Protein AF-A0A7J7ISB1-F1 (afdb_monomer)

InterPro domains:
  IPR000742 EGF-like domain [PS01186] (180-192)
  IPR000742 EGF-like domain [PS50026] (153-193)
  IPR000742 EGF-like domain [SM00181] (21-62)
  IPR000742 EGF-like domain [SM00181] (66-107)
  IPR000742 EGF-like domain [SM00181] (111-152)
  IPR000742 EGF-like domain [SM00181] (156-193)
  IPR001881 EGF-like calcium-binding domain [SM00179] (18-62)
  IPR001881 EGF-like calcium-binding domain [SM00179] (63-107)
  IPR001881 EGF-like calcium-binding domain [SM00179] (108-152)
  IPR001881 EGF-like calcium-binding domain [SM00179] (153-193)
  IPR009030 Growth factor receptor cysteine-rich domain superfamily [SSF57184] (18-192)
  IPR018097 EGF-like calcium-binding, conserved site [PS01187] (63-89)
  IPR018097 EGF-like calcium-binding, conserved site [PS01187] (108-134)
  IPR049883 NOTCH1, EGF-like calcium-binding domain [PF07645] (18-61)
  IPR049883 NOTCH1, EGF-like calcium-binding domain [PF07645] (63-106)
  IPR049883 NOTCH1, EGF-like calcium-binding domain [PF07645] (108-151)
  IPR049883 NOTCH1, EGF-like calcium-binding domain [PF07645] (153-192)
  IPR052080 von Willebrand factor C/EGF & Fibrillin [PTHR47333] (46-194)

Sequence (294 aa):
MSTLYKAVTVILPLLFTDVDECVIGTHTCPLNSVCNNTIGSFNCPVCKDGYEWTDSNQTACRDVDECKLKTHTCPENSVCNNTIGSFECPVCKDGYDWTDSNQTACEDVDECRLKTHTCPENSVCNNTIGSFECPRCKDGYDWTDSNQTACADINECDKLLDNCDPKHGVCTNTDGGHVCSCIYGFTGEFNCTEIKPGQTGLEEQQKYLVDSAAVFRMYALEAERQSLEKQLENVLRQCALVARKPTRGKRAVLAGSPAAINRVQVDSLINNLGVAIRKLKANILSAKKACGLA

Solvent-accessible surface area (backbone atoms only — not comparable to full-atom values): 17379 Å² total; per-residue (Å²): 128,65,67,66,52,51,51,49,70,64,46,58,74,71,74,66,69,64,77,54,34,59,82,75,63,73,58,84,62,39,65,63,42,39,69,44,66,46,92,83,51,71,48,55,90,44,45,33,81,40,36,39,63,73,47,97,81,64,70,39,42,39,69,43,55,35,54,84,70,68,70,59,85,61,42,65,62,43,43,69,43,66,43,94,45,40,70,46,56,89,42,47,35,82,37,35,38,63,74,47,97,80,63,71,40,39,40,68,48,55,35,54,84,70,67,70,57,84,61,39,64,62,43,40,69,44,66,46,93,47,39,70,47,57,89,42,44,34,84,36,35,37,62,75,48,98,80,65,71,39,42,37,64,45,54,30,60,84,68,69,67,60,70,39,19,92,86,42,35,43,70,43,67,48,94,49,32,70,47,45,37,38,43,92,66,33,44,58,49,53,57,50,40,76,63,56,95,90,48,78,63,56,65,58,53,45,62,66,48,68,52,42,68,59,53,52,48,38,54,51,49,51,53,50,40,55,51,49,52,53,49,38,52,50,50,53,49,52,39,44,68,77,45,85,75,90,86,89,81,86,89,84,87,86,86,81,85,91,73,92,74,57,73,76,56,46,56,53,50,41,51,52,51,54,52,51,41,53,51,51,55,52,50,38,53,51,53,29,59,76,56,73,47,129

Mean predicted aligned error: 16.68 Å

Organism: Bugula neritina (NCBI:txid10212)

Secondary structure (DSSP, 8-state):
--HHHHHHHHHGGGS-----HHHHT---PPTTBPPEEETTEEE--SBPTTEEESSTT---EEE--HHHHT---PPTTEEEEEETTEEEEEEEPTTEEESSTT---EEE--HHHHT---PPTTEEEEEETTEEEEEEEPTTEEESSTT---EEE--HHHHT---S-TTTEEEEEETTEEEEEEPTTEE-SSS-EEPPTT-THHHHHHHHHTTHHHHHHHHHHHHHHHHHHHHHHHHHHHHHHHS-------------PPPP--HHHHHHHHHHHHHHHHHHHHHHHHHHHHTT--

Structure (mmCIF, N/CA/C/O backbone):
data_AF-A0A7J7ISB1-F1
#
_entry.id   AF-A0A7J7ISB1-F1
#
loop_
_atom_site.group_PDB
_atom_site.id
_atom_site.type_symbol
_atom_site.label_atom_id
_atom_site.label_alt_id
_atom_site.label_comp_id
_atom_site.label_asym_id
_atom_site.label_entity_id
_atom_site.label_seq_id
_atom_site.pdbx_PDB_ins_code
_atom_site.Cartn_x
_atom_site.Cartn_y
_atom_site.Cartn_z
_atom_site.occupancy
_atom_site.B_iso_or_equiv
_atom_site.auth_seq_id
_atom_site.auth_comp_id
_atom_site.auth_asym_id
_atom_site.auth_atom_id
_atom_site.pdbx_PDB_model_num
ATOM 1 N N . MET A 1 1 ? -66.235 -14.528 72.896 1.00 53.62 1 MET A N 1
ATOM 2 C CA . MET A 1 1 ? -64.754 -14.447 72.858 1.00 53.62 1 MET A CA 1
ATOM 3 C C . MET A 1 1 ? -64.083 -15.221 71.711 1.00 53.62 1 MET A C 1
ATOM 5 O O . MET A 1 1 ? -62.889 -15.050 71.536 1.00 53.62 1 MET A O 1
ATOM 9 N N . SER A 1 2 ? -64.786 -16.028 70.899 1.00 62.34 2 SER A N 1
ATOM 10 C CA . SER A 1 2 ? -64.127 -16.934 69.930 1.00 62.34 2 SER A CA 1
ATOM 11 C C . SER A 1 2 ? -64.071 -16.420 68.477 1.00 62.34 2 SER A C 1
ATOM 13 O O . SER A 1 2 ? -63.119 -16.715 67.760 1.00 62.34 2 SER A O 1
ATOM 15 N N . THR A 1 3 ? -65.033 -15.607 68.035 1.00 55.84 3 THR A N 1
ATOM 16 C CA . THR A 1 3 ? -65.120 -15.138 66.636 1.00 55.84 3 THR A CA 1
ATOM 17 C C . THR A 1 3 ? -64.231 -13.928 66.341 1.00 55.84 3 THR A C 1
ATOM 19 O O . THR A 1 3 ? -63.611 -13.886 65.285 1.00 55.84 3 THR A O 1
ATOM 22 N N . LEU A 1 4 ? -64.080 -12.996 67.294 1.00 54.69 4 LEU A N 1
ATOM 23 C CA . LEU A 1 4 ? -63.117 -11.888 67.176 1.00 54.69 4 LEU A CA 1
ATOM 24 C C . LEU A 1 4 ? -61.667 -12.398 67.176 1.00 54.69 4 LEU A C 1
ATOM 26 O O . LEU A 1 4 ? -60.858 -11.920 66.397 1.00 54.69 4 LEU A O 1
ATOM 30 N N . TYR A 1 5 ? -61.348 -13.401 68.003 1.00 57.47 5 TYR A N 1
ATOM 31 C CA . TYR A 1 5 ? -59.994 -13.960 68.098 1.00 57.47 5 TYR A CA 1
ATOM 32 C C . TYR A 1 5 ? -59.584 -14.692 66.811 1.00 57.47 5 TYR A C 1
ATOM 34 O O . TYR A 1 5 ? -58.455 -14.541 66.368 1.00 57.47 5 TYR A O 1
ATOM 42 N N . LYS A 1 6 ? -60.519 -15.407 66.163 1.00 54.69 6 LYS A N 1
ATOM 43 C CA . LYS A 1 6 ? -60.303 -16.035 64.846 1.00 54.69 6 LYS A CA 1
ATOM 44 C C . LYS A 1 6 ? -60.193 -15.022 63.704 1.00 54.69 6 LYS A C 1
ATOM 46 O O . LYS A 1 6 ? -59.401 -15.234 62.797 1.00 54.69 6 LYS A O 1
ATOM 51 N N . ALA A 1 7 ? -60.951 -13.924 63.742 1.00 53.62 7 ALA A N 1
ATOM 52 C CA . ALA A 1 7 ? -60.789 -12.837 62.776 1.00 53.62 7 ALA A CA 1
ATOM 53 C C . ALA A 1 7 ? -59.423 -12.151 62.948 1.00 53.62 7 ALA A C 1
ATOM 55 O O . ALA A 1 7 ? -58.735 -11.908 61.967 1.00 53.62 7 ALA A O 1
ATOM 56 N N . VAL A 1 8 ? -58.977 -11.929 64.188 1.00 55.22 8 VAL A N 1
ATOM 57 C CA . VAL A 1 8 ? -57.652 -11.362 64.476 1.00 55.22 8 VAL A CA 1
ATOM 58 C C . VAL A 1 8 ? -56.534 -12.317 64.043 1.00 55.22 8 VAL A C 1
ATOM 60 O O . VAL A 1 8 ? -55.625 -11.879 63.361 1.00 55.22 8 VAL A O 1
ATOM 63 N N . THR A 1 9 ? -56.596 -13.623 64.316 1.00 55.59 9 THR A N 1
ATOM 64 C CA . THR A 1 9 ? -55.519 -14.553 63.913 1.00 55.59 9 THR A CA 1
ATOM 65 C C . THR A 1 9 ? -55.473 -14.880 62.415 1.00 55.59 9 THR A C 1
ATOM 67 O O . THR A 1 9 ? -54.423 -15.295 61.933 1.00 55.59 9 THR A O 1
ATOM 70 N N . VAL A 1 10 ? -56.569 -14.683 61.671 1.00 56.00 10 VAL A N 1
ATOM 71 C CA . VAL A 1 10 ? -56.628 -14.904 60.210 1.00 56.00 10 VAL A CA 1
ATOM 72 C C . VAL A 1 10 ? -56.352 -13.620 59.412 1.00 56.00 10 VAL A C 1
ATOM 74 O O . VAL A 1 10 ? -55.842 -13.705 58.300 1.00 56.00 10 VAL A O 1
ATOM 77 N N . ILE A 1 11 ? -56.638 -12.432 59.965 1.00 54.47 11 ILE A N 1
ATOM 78 C CA . ILE A 1 11 ? -56.473 -11.135 59.276 1.00 54.47 11 ILE A CA 1
ATOM 79 C C . ILE A 1 11 ? -55.140 -10.447 59.636 1.00 54.47 11 ILE A C 1
ATOM 81 O O . ILE A 1 11 ? -54.587 -9.725 58.812 1.00 54.47 11 ILE A O 1
ATOM 85 N N . LEU A 1 12 ? -54.560 -10.706 60.815 1.00 52.41 12 LEU A N 1
ATOM 86 C CA . LEU A 1 12 ? -53.265 -10.136 61.223 1.00 52.41 12 LEU A CA 1
ATOM 87 C C . LEU A 1 12 ? -52.063 -10.523 60.323 1.00 52.41 12 LEU A C 1
ATOM 89 O O . LEU A 1 12 ? -51.206 -9.663 60.140 1.00 52.41 12 LEU A O 1
ATOM 93 N N . PRO A 1 13 ? -51.982 -11.721 59.696 1.00 54.69 13 PRO A N 1
ATOM 94 C CA . PRO A 1 13 ? -50.933 -12.012 58.717 1.00 54.69 13 PRO A CA 1
ATOM 95 C C . PRO A 1 13 ? -51.207 -11.416 57.323 1.00 54.69 13 PRO A C 1
ATOM 97 O O . PRO A 1 13 ? -50.309 -11.411 56.490 1.00 54.69 13 PRO A O 1
ATOM 100 N N . LEU A 1 14 ? -52.416 -10.899 57.059 1.00 52.97 14 LEU A N 1
ATOM 101 C CA . LEU A 1 14 ? -52.789 -10.248 55.792 1.00 52.97 14 LEU A CA 1
ATOM 102 C C . LEU A 1 14 ? -52.619 -8.716 55.822 1.00 52.97 14 LEU A C 1
ATOM 104 O O . LEU A 1 14 ? -52.872 -8.059 54.819 1.00 52.97 14 LEU A O 1
ATOM 108 N N . LEU A 1 15 ? -52.204 -8.141 56.957 1.00 56.28 15 LEU A N 1
ATOM 109 C CA . LEU A 1 15 ? -52.024 -6.693 57.149 1.00 56.28 15 LEU A CA 1
ATOM 110 C C . LEU A 1 15 ? -50.555 -6.240 57.181 1.00 56.28 15 LEU A C 1
ATOM 112 O O . LEU A 1 15 ? -50.296 -5.055 57.356 1.00 56.28 15 LEU A O 1
ATOM 116 N N . PHE A 1 16 ? -49.604 -7.158 57.016 1.00 67.25 16 PHE A N 1
ATOM 117 C CA . PHE A 1 16 ? -48.166 -6.864 57.036 1.00 67.25 16 PHE A CA 1
ATOM 118 C C . PHE A 1 16 ? -47.427 -7.660 55.958 1.00 67.25 16 PHE A C 1
ATOM 120 O O . PHE A 1 16 ? -46.383 -8.261 56.203 1.00 67.25 16 PHE A O 1
ATOM 127 N N . THR A 1 17 ? -47.985 -7.702 54.749 1.00 79.06 17 THR A N 1
ATOM 128 C CA . THR A 1 17 ? -47.149 -8.034 53.597 1.00 79.06 17 THR A CA 1
ATOM 129 C C . THR A 1 17 ? -46.249 -6.842 53.342 1.00 79.06 17 THR A C 1
ATOM 131 O O . THR A 1 17 ? -46.735 -5.719 53.199 1.00 79.06 17 THR A O 1
ATOM 134 N N . ASP A 1 18 ? -44.953 -7.105 53.333 1.00 88.12 18 ASP A N 1
ATOM 135 C CA . ASP A 1 18 ? -43.956 -6.137 52.919 1.00 88.12 18 ASP A CA 1
ATOM 136 C C . ASP A 1 18 ? -44.315 -5.537 51.550 1.00 88.12 18 ASP A C 1
ATOM 138 O O . ASP A 1 18 ? -44.801 -6.244 50.659 1.00 88.12 18 ASP A O 1
ATOM 142 N N . VAL A 1 19 ? -44.143 -4.224 51.418 1.00 90.12 19 VAL A N 1
ATOM 143 C CA . VAL A 1 19 ? -44.397 -3.513 50.166 1.00 90.12 19 VAL A CA 1
ATOM 144 C C . VAL A 1 19 ? -43.087 -3.495 49.411 1.00 90.12 19 VAL A C 1
ATOM 146 O O . VAL A 1 19 ? -42.195 -2.756 49.787 1.00 90.12 19 VAL A O 1
ATOM 149 N N . ASP A 1 20 ? -42.988 -4.272 48.337 1.00 93.75 20 ASP A N 1
ATOM 150 C CA . ASP A 1 20 ? -41.773 -4.291 47.527 1.00 93.75 20 ASP A CA 1
ATOM 151 C C . ASP A 1 20 ? -41.631 -2.980 46.733 1.00 93.75 20 ASP A C 1
ATOM 153 O O . ASP A 1 20 ? -42.213 -2.807 45.653 1.00 93.75 20 ASP A O 1
ATOM 157 N N . GLU A 1 21 ? -40.867 -2.026 47.272 1.00 95.62 21 GLU A N 1
ATOM 158 C CA . GLU A 1 21 ? -40.671 -0.722 46.638 1.00 95.62 21 GLU A CA 1
ATOM 159 C C . GLU A 1 21 ? -39.841 -0.816 45.354 1.00 95.62 21 GLU A C 1
ATOM 161 O O . GLU A 1 21 ? -39.931 0.078 44.505 1.00 95.62 21 GLU A O 1
ATOM 166 N N . CYS A 1 22 ? -39.067 -1.895 45.186 1.00 96.00 22 CYS A N 1
ATOM 167 C CA . CYS A 1 22 ? -38.298 -2.172 43.977 1.00 96.00 22 CYS A CA 1
ATOM 168 C C . CYS A 1 22 ? -39.212 -2.570 42.812 1.00 96.00 22 CYS A C 1
ATOM 170 O O . CYS A 1 22 ? -39.000 -2.122 41.686 1.00 96.00 22 CYS A O 1
ATOM 172 N N . VAL A 1 23 ? -40.256 -3.359 43.076 1.00 94.94 23 VAL A N 1
ATOM 173 C CA . VAL A 1 23 ? -41.248 -3.758 42.064 1.00 94.94 23 VAL A CA 1
ATOM 174 C C . VAL A 1 23 ? -42.196 -2.610 41.725 1.00 94.94 23 VAL A C 1
ATOM 176 O O . VAL A 1 23 ? -42.545 -2.416 40.561 1.00 94.94 23 VAL A O 1
ATOM 179 N N . ILE A 1 24 ? -42.621 -1.841 42.729 1.00 92.75 24 ILE A N 1
ATOM 180 C CA . ILE A 1 24 ? -43.583 -0.743 42.542 1.00 92.75 24 ILE A CA 1
ATOM 181 C C . ILE A 1 24 ? -42.893 0.521 41.995 1.00 92.75 24 ILE A C 1
ATOM 183 O O . ILE A 1 24 ? -43.551 1.384 41.413 1.00 92.75 24 ILE A O 1
ATOM 187 N N . GLY A 1 25 ? -41.566 0.627 42.129 1.00 91.12 25 GLY A N 1
ATOM 188 C CA . GLY A 1 25 ? -40.780 1.766 41.647 1.00 91.12 25 GLY A CA 1
ATOM 189 C C . GLY A 1 25 ? -40.888 3.004 42.542 1.00 91.12 25 GLY A C 1
ATOM 190 O O . GLY A 1 25 ? -40.706 4.124 42.073 1.00 91.12 25 GLY A O 1
ATOM 191 N N . THR A 1 26 ? -41.211 2.818 43.825 1.00 94.06 26 THR A N 1
ATOM 192 C CA . THR A 1 26 ? -41.317 3.899 44.825 1.00 94.06 26 THR A CA 1
ATOM 193 C C . THR A 1 26 ? -40.030 4.115 45.620 1.00 94.06 26 THR A C 1
ATOM 195 O O . THR A 1 26 ? -39.993 4.972 46.502 1.00 94.06 26 THR A O 1
ATOM 198 N N . HIS A 1 27 ? -38.975 3.352 45.330 1.00 93.38 27 HIS A N 1
ATOM 199 C CA . HIS A 1 27 ? -37.667 3.504 45.959 1.00 93.38 27 HIS A CA 1
ATOM 200 C C . HIS A 1 27 ? -36.977 4.824 45.573 1.00 93.38 27 HIS A C 1
ATOM 202 O O . HIS A 1 27 ? -37.168 5.364 44.485 1.00 93.38 27 HIS A O 1
ATOM 208 N N . THR A 1 28 ? -36.075 5.306 46.428 1.00 94.69 28 THR A N 1
ATOM 209 C CA . THR A 1 28 ? -35.241 6.499 46.173 1.00 94.69 28 THR A CA 1
ATOM 210 C C . THR A 1 28 ? -33.790 6.147 45.847 1.00 94.69 28 THR A C 1
ATOM 212 O O . THR A 1 28 ? -32.898 6.974 46.028 1.00 94.69 28 THR A O 1
ATOM 215 N N . CYS A 1 29 ? -33.533 4.909 45.414 1.00 94.94 29 CYS A N 1
ATOM 216 C CA . CYS A 1 29 ? -32.199 4.496 44.991 1.00 94.94 29 CYS A CA 1
ATOM 217 C C . CYS A 1 29 ? -31.636 5.394 43.873 1.00 94.94 29 CYS A C 1
ATOM 219 O O . CYS A 1 29 ? -32.387 5.759 42.962 1.00 94.94 29 CYS A O 1
ATOM 221 N N . PRO A 1 30 ? -30.328 5.726 43.905 1.00 94.94 30 PRO A N 1
ATOM 222 C CA . PRO A 1 30 ? -29.681 6.497 42.850 1.00 94.94 30 PRO A CA 1
ATOM 223 C C . PRO A 1 30 ? -29.845 5.861 41.466 1.00 94.94 30 PRO A C 1
ATOM 225 O O . PRO A 1 30 ? -29.926 4.635 41.331 1.00 94.94 30 PRO A O 1
ATOM 228 N N . LEU A 1 31 ? -29.855 6.687 40.417 1.00 93.81 31 LEU A N 1
ATOM 229 C CA . LEU A 1 31 ? -29.904 6.196 39.039 1.00 93.81 31 LEU A CA 1
ATOM 230 C C . LEU A 1 31 ? -28.741 5.221 38.785 1.00 93.81 31 LEU A C 1
ATOM 232 O O . LEU A 1 31 ? -27.624 5.461 39.233 1.00 93.81 31 LEU A O 1
ATOM 236 N N . ASN A 1 32 ? -29.020 4.126 38.073 1.00 95.75 32 ASN A N 1
ATOM 237 C CA . ASN A 1 32 ? -28.075 3.038 37.784 1.00 95.75 32 ASN A CA 1
ATOM 238 C C . ASN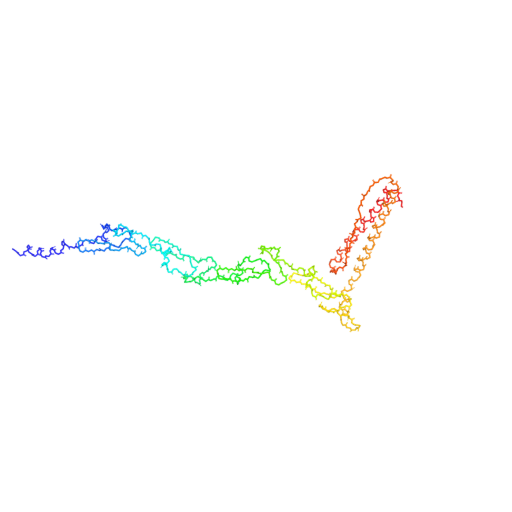 A 1 32 ? -27.556 2.263 39.007 1.00 95.75 32 ASN A C 1
ATOM 240 O O . ASN A 1 32 ? -26.561 1.556 38.897 1.00 95.75 32 ASN A O 1
ATOM 244 N N . SER A 1 33 ? -28.261 2.311 40.140 1.00 96.56 33 SER A N 1
ATOM 245 C CA . SER A 1 33 ? -28.058 1.374 41.253 1.00 96.56 33 SER A CA 1
ATOM 246 C C . SER A 1 33 ? -29.061 0.215 41.243 1.00 96.56 33 SER A C 1
ATOM 248 O O . SER A 1 33 ? -30.095 0.266 40.566 1.00 96.56 33 SER A O 1
ATOM 250 N N . VAL A 1 34 ? -28.723 -0.864 41.949 1.00 96.38 34 VAL A N 1
ATOM 251 C CA . VAL A 1 34 ? -29.592 -2.029 42.149 1.00 96.38 34 VAL A CA 1
ATOM 252 C C . VAL A 1 34 ? -30.455 -1.787 43.382 1.00 96.38 34 VAL A C 1
ATOM 254 O O . VAL A 1 34 ? -29.925 -1.570 44.468 1.00 96.38 34 VAL A O 1
ATOM 257 N N . CYS A 1 35 ? -31.778 -1.841 43.222 1.00 96.75 35 CYS A N 1
ATOM 258 C CA . CYS A 1 35 ? -32.708 -1.831 44.349 1.00 96.75 35 CYS A CA 1
ATOM 259 C C . CYS A 1 35 ? -32.818 -3.243 44.927 1.00 96.75 35 CYS A C 1
ATOM 261 O O . CYS A 1 35 ? -33.051 -4.201 44.188 1.00 96.75 35 CYS A O 1
ATOM 263 N N . ASN A 1 36 ? -32.653 -3.366 46.239 1.00 96.88 36 ASN A N 1
ATOM 264 C CA . ASN A 1 36 ? -32.811 -4.610 46.974 1.00 96.88 36 ASN A CA 1
ATOM 265 C C . ASN A 1 36 ? -33.882 -4.424 48.053 1.00 96.88 36 ASN A C 1
ATOM 267 O O . ASN A 1 36 ? -33.695 -3.654 49.000 1.00 96.88 36 ASN A O 1
ATOM 271 N N . ASN A 1 37 ? -35.001 -5.127 47.885 1.00 95.50 37 ASN A N 1
ATOM 272 C CA . ASN A 1 37 ? -36.123 -5.063 48.807 1.00 95.50 37 ASN A CA 1
ATOM 273 C C . ASN A 1 37 ? -35.803 -5.811 50.111 1.00 95.50 37 ASN A C 1
ATOM 275 O O . ASN A 1 37 ? -35.179 -6.876 50.111 1.00 95.50 37 ASN A O 1
ATOM 279 N N . THR A 1 38 ? -36.234 -5.262 51.238 1.00 94.44 38 THR A N 1
ATOM 280 C CA . THR A 1 38 ? -36.056 -5.840 52.570 1.00 94.44 38 THR A CA 1
ATOM 281 C C . THR A 1 38 ? -37.349 -5.721 53.361 1.00 94.44 38 THR A C 1
ATOM 283 O O . THR A 1 38 ? -38.160 -4.848 53.116 1.00 94.44 38 THR A O 1
ATOM 286 N N . ILE A 1 39 ? -37.562 -6.571 54.364 1.00 92.88 39 ILE A N 1
ATOM 287 C CA . ILE A 1 39 ? -38.816 -6.503 55.127 1.00 92.88 39 ILE A CA 1
ATOM 288 C C . ILE A 1 39 ? -38.940 -5.132 55.818 1.00 92.88 39 ILE A C 1
ATOM 290 O O . ILE A 1 39 ? -38.189 -4.832 56.748 1.00 92.88 39 ILE A O 1
ATOM 294 N N . GLY A 1 40 ? -39.918 -4.337 55.386 1.00 88.25 40 GLY A N 1
ATOM 295 C CA . GLY A 1 40 ? -40.238 -3.008 55.893 1.00 88.25 40 GLY A CA 1
ATOM 296 C C . GLY A 1 40 ? -39.425 -1.855 55.293 1.00 88.25 40 GLY A C 1
ATOM 297 O O . GLY A 1 40 ? -39.557 -0.740 55.804 1.00 88.25 40 GLY A O 1
ATOM 298 N N . SER A 1 41 ? -38.557 -2.091 54.297 1.00 92.94 41 SER A N 1
ATOM 299 C CA . SER A 1 41 ? -37.751 -1.046 53.641 1.00 92.94 41 SER A CA 1
ATOM 300 C C . SER A 1 41 ? -37.024 -1.550 52.384 1.00 92.94 41 SER A C 1
ATOM 302 O O . SER A 1 41 ? -37.058 -2.720 52.048 1.00 92.94 41 SER A O 1
ATOM 304 N N . PHE A 1 42 ? -36.183 -0.720 51.776 1.00 94.88 42 PHE A N 1
ATOM 305 C CA . PHE A 1 42 ? -35.280 -1.119 50.697 1.00 94.88 42 PHE A CA 1
ATOM 306 C C . PHE A 1 42 ? -33.865 -0.593 50.957 1.00 94.88 42 PHE A C 1
ATOM 308 O O . PHE A 1 42 ? -33.652 0.352 51.720 1.00 94.88 42 PHE A O 1
ATOM 315 N N . ASN A 1 43 ? -32.870 -1.186 50.302 1.00 94.94 43 ASN A N 1
ATOM 316 C CA . ASN A 1 43 ? -31.523 -0.628 50.229 1.00 94.94 43 ASN A CA 1
ATOM 317 C C . ASN A 1 43 ? -30.975 -0.676 48.800 1.00 94.94 43 ASN A C 1
ATOM 319 O O . ASN A 1 43 ? -31.527 -1.338 47.922 1.00 94.94 43 ASN A O 1
ATOM 323 N N . CYS A 1 44 ? -29.893 0.067 48.573 1.00 95.50 44 CYS A N 1
ATOM 324 C CA . CYS A 1 44 ? -29.281 0.244 47.258 1.00 95.50 44 CYS A CA 1
ATOM 325 C C . CYS A 1 44 ? -27.792 -0.125 47.364 1.00 95.50 44 CYS A C 1
ATOM 327 O O . CYS A 1 44 ? -26.941 0.759 47.425 1.00 95.50 44 CYS A O 1
ATOM 329 N N . PRO A 1 45 ? -27.462 -1.420 47.517 1.00 94.50 45 PRO A N 1
ATOM 330 C CA . PRO A 1 45 ? -26.158 -1.829 48.033 1.00 94.50 45 PRO A CA 1
ATOM 331 C C . PRO A 1 45 ? -25.024 -1.636 47.022 1.00 94.50 45 PRO A C 1
ATOM 333 O O . PRO A 1 45 ? -23.868 -1.486 47.416 1.00 94.50 45 PRO A O 1
ATOM 336 N N . VAL A 1 46 ? -25.339 -1.662 45.724 1.00 96.06 46 VAL A N 1
ATOM 337 C CA . VAL A 1 46 ? -24.359 -1.624 44.635 1.00 96.06 46 VAL A CA 1
ATOM 338 C C . VAL A 1 46 ? -24.892 -0.856 43.429 1.00 96.06 46 VAL A C 1
ATOM 340 O O . VAL A 1 46 ? -26.103 -0.781 43.195 1.00 96.06 46 VAL A O 1
ATOM 343 N N . CYS A 1 47 ? -23.967 -0.321 42.639 1.00 97.12 47 CYS A N 1
ATOM 344 C CA . CYS A 1 47 ? -24.257 0.112 41.281 1.00 97.12 47 CYS A CA 1
ATOM 345 C C . CYS A 1 47 ? -24.516 -1.104 40.372 1.00 97.12 47 CYS A C 1
ATOM 347 O O . CYS A 1 47 ? -24.079 -2.214 40.673 1.00 97.12 47 CYS A O 1
ATOM 349 N N . LYS A 1 48 ? -25.269 -0.906 39.286 1.00 96.69 48 LYS A N 1
ATOM 350 C CA . LYS A 1 48 ? -25.430 -1.910 38.224 1.00 96.69 48 LYS A CA 1
ATOM 351 C C . LYS A 1 48 ? -24.083 -2.161 37.533 1.00 96.69 48 LYS A C 1
ATOM 353 O O . LYS A 1 48 ? -23.197 -1.310 37.596 1.00 96.69 48 LYS A O 1
ATOM 358 N N . ASP A 1 49 ? -23.954 -3.294 36.847 1.00 95.50 49 ASP A N 1
ATOM 359 C CA . ASP A 1 49 ? -22.767 -3.604 36.038 1.00 95.50 49 ASP A CA 1
ATOM 360 C C . ASP A 1 49 ? -22.464 -2.463 35.048 1.00 95.50 49 ASP A C 1
ATOM 362 O O . ASP A 1 49 ? -23.388 -1.877 34.479 1.00 95.50 49 ASP A O 1
ATOM 366 N N . GLY A 1 50 ? -21.179 -2.121 34.897 1.00 95.75 50 GLY A N 1
ATOM 367 C CA . GLY A 1 50 ? -20.719 -0.965 34.110 1.00 95.75 50 GLY A CA 1
ATOM 368 C C . GLY A 1 50 ? -20.747 0.377 34.857 1.00 95.75 50 GLY A C 1
ATOM 369 O O . GLY A 1 50 ? -20.415 1.409 34.284 1.00 95.75 50 GLY A O 1
ATOM 370 N N . TYR A 1 51 ? -21.125 0.394 36.141 1.00 97.12 51 TYR A N 1
ATOM 371 C CA . TYR A 1 51 ? -21.180 1.615 36.947 1.00 97.12 51 TYR A CA 1
ATOM 372 C C . TYR A 1 51 ? -20.431 1.484 38.275 1.00 97.12 51 TYR A C 1
ATOM 374 O O . TYR A 1 51 ? -20.380 0.422 38.895 1.00 97.12 51 TYR A O 1
ATOM 382 N N . GLU A 1 52 ? -19.914 2.610 38.765 1.00 95.94 52 GLU A N 1
ATOM 383 C CA . GLU A 1 52 ? -19.255 2.723 40.066 1.00 95.94 52 GLU A CA 1
ATOM 384 C C . GLU A 1 52 ? -19.798 3.896 40.889 1.00 95.94 52 GLU A C 1
ATOM 386 O O . GLU A 1 52 ? -20.321 4.878 40.354 1.00 95.94 52 GLU A O 1
ATOM 391 N N . TRP A 1 53 ? -19.654 3.813 42.213 1.00 96.44 53 TRP A N 1
ATOM 392 C CA . TRP A 1 53 ? -20.043 4.898 43.112 1.00 96.44 53 TRP A CA 1
ATOM 393 C C . TRP A 1 53 ? -19.193 6.149 42.869 1.00 96.44 53 TRP A C 1
ATOM 395 O O . TRP A 1 53 ? -17.965 6.085 42.817 1.00 96.44 53 TRP A O 1
ATOM 405 N N . THR A 1 54 ? -19.837 7.313 42.776 1.00 94.06 54 THR A N 1
ATOM 406 C CA . THR A 1 54 ? -19.145 8.602 42.608 1.00 94.06 54 THR A CA 1
ATOM 407 C C . THR A 1 54 ? -18.358 9.021 43.843 1.00 94.06 54 THR A C 1
ATOM 409 O O . THR A 1 54 ? -17.362 9.735 43.729 1.00 94.06 54 THR A O 1
ATOM 412 N N . ASP A 1 55 ? -18.823 8.611 45.021 1.00 90.81 55 ASP A N 1
ATOM 413 C CA . ASP A 1 55 ? -18.235 8.922 46.314 1.00 90.81 55 ASP A CA 1
ATOM 414 C C . ASP A 1 55 ? -18.552 7.831 47.349 1.00 90.81 55 ASP A C 1
ATOM 416 O O . ASP A 1 55 ? -19.394 6.954 47.146 1.00 90.81 55 ASP A O 1
ATOM 420 N N . SER A 1 56 ? -17.888 7.904 48.501 1.00 89.19 56 SER A N 1
ATOM 421 C CA . SER A 1 56 ? -18.100 6.974 49.615 1.00 89.19 56 SER A CA 1
ATOM 422 C C . SER A 1 56 ? -19.488 7.076 50.257 1.00 89.19 56 SER A C 1
ATOM 424 O O . SER A 1 56 ? -19.849 6.208 51.048 1.00 89.19 56 SER A O 1
ATOM 426 N N . ASN A 1 57 ? -20.251 8.129 49.952 1.00 88.44 57 ASN A N 1
ATOM 427 C CA . ASN A 1 57 ? -21.590 8.355 50.491 1.00 88.44 57 ASN A CA 1
ATOM 428 C C . ASN A 1 57 ? -22.680 7.698 49.628 1.00 88.44 57 ASN A C 1
ATOM 430 O O . ASN A 1 57 ? -23.857 7.839 49.954 1.00 88.44 57 ASN A O 1
ATOM 434 N N . GLN A 1 58 ? -22.303 6.984 48.557 1.00 89.75 58 GLN A N 1
ATOM 435 C CA . GLN A 1 58 ? -23.215 6.247 47.675 1.00 89.75 58 GLN A CA 1
ATOM 436 C C . GLN A 1 58 ? -24.317 7.146 47.087 1.00 89.75 58 GLN A C 1
ATOM 438 O O . GLN A 1 58 ? -25.477 6.755 46.965 1.00 89.75 58 GLN A O 1
ATOM 443 N N . THR A 1 59 ? -23.960 8.390 46.748 1.00 89.12 59 THR A N 1
ATOM 444 C CA . THR A 1 59 ? -24.937 9.401 46.310 1.00 89.12 59 THR A CA 1
ATOM 445 C C . THR A 1 59 ? -25.372 9.226 44.858 1.00 89.12 59 THR A C 1
ATOM 447 O O . THR A 1 59 ? -26.517 9.524 44.517 1.00 89.12 59 THR A O 1
ATOM 450 N N . ALA A 1 60 ? -24.477 8.734 44.000 1.00 94.69 60 ALA A N 1
ATOM 451 C CA . ALA A 1 60 ? -24.739 8.489 42.591 1.00 94.69 60 ALA A CA 1
ATOM 452 C C . ALA A 1 60 ? -23.836 7.384 42.032 1.00 94.69 60 ALA A C 1
ATOM 454 O O . ALA A 1 60 ? -22.719 7.168 42.5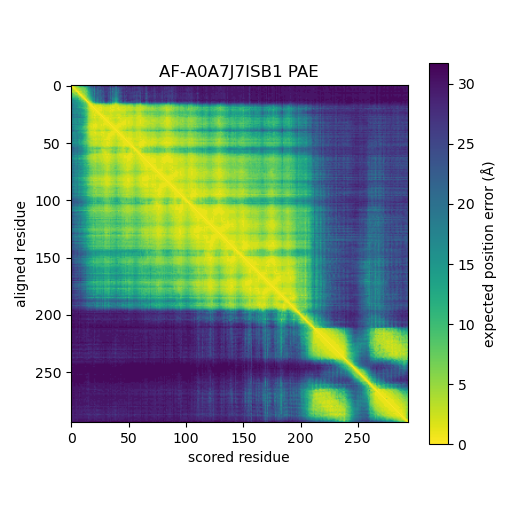04 1.00 94.69 60 ALA A O 1
ATOM 455 N N . CYS A 1 61 ? -24.323 6.713 40.990 1.00 96.75 61 CYS A N 1
ATOM 456 C CA . CYS A 1 61 ? -23.532 5.801 40.177 1.00 96.75 61 CYS A CA 1
ATOM 457 C C . CYS A 1 61 ? -23.108 6.524 38.896 1.00 96.75 61 CYS A C 1
ATOM 459 O O . CYS A 1 61 ? -23.953 7.078 38.186 1.00 96.75 61 CYS A O 1
ATOM 461 N N . ARG A 1 62 ? -21.809 6.525 38.600 1.00 96.06 62 ARG A N 1
ATOM 462 C CA . ARG A 1 62 ? -21.270 7.000 37.324 1.00 96.06 62 ARG A CA 1
ATOM 463 C C . ARG A 1 62 ? -20.838 5.829 36.464 1.00 96.06 62 ARG A C 1
ATOM 465 O O . ARG A 1 62 ? -20.489 4.775 36.981 1.00 96.06 62 ARG A O 1
ATOM 472 N N . ASP A 1 63 ? -20.874 6.063 35.167 1.00 98.06 63 ASP A N 1
ATOM 473 C CA . ASP A 1 63 ? -20.336 5.155 34.167 1.00 98.06 63 ASP A CA 1
ATOM 474 C C . ASP A 1 63 ? -18.847 4.869 34.418 1.00 98.06 63 ASP A C 1
ATOM 476 O O . ASP A 1 63 ? -18.091 5.779 34.789 1.00 98.06 63 ASP A O 1
ATOM 480 N N . VAL A 1 64 ? -18.447 3.611 34.243 1.00 97.75 64 VAL A N 1
ATOM 481 C CA . VAL A 1 64 ? -17.046 3.187 34.284 1.00 97.75 64 VAL A CA 1
ATOM 482 C C . VAL A 1 64 ? -16.502 3.241 32.868 1.00 97.75 64 VAL A C 1
ATOM 484 O O . VAL A 1 64 ? -16.993 2.544 32.003 1.00 97.75 64 VAL A O 1
ATOM 487 N N . ASP A 1 65 ? -15.445 4.020 32.644 1.00 98.00 65 ASP A N 1
ATOM 488 C CA . ASP A 1 65 ? -14.783 4.057 31.338 1.00 98.00 65 ASP A CA 1
ATOM 489 C C . ASP A 1 65 ? -13.791 2.890 31.207 1.00 98.00 65 ASP A C 1
ATOM 491 O O . ASP A 1 65 ? -12.608 3.019 31.559 1.00 98.00 65 ASP A O 1
ATOM 495 N N . GLU A 1 66 ? -14.256 1.727 30.734 1.00 98.06 66 GLU A N 1
ATOM 496 C CA . GLU A 1 66 ? -13.409 0.531 30.632 1.00 98.06 66 GLU A CA 1
ATOM 497 C C . GLU A 1 66 ? -12.280 0.704 29.610 1.00 98.06 66 GLU A C 1
ATOM 499 O O . GLU A 1 66 ? -11.208 0.101 29.756 1.00 98.06 66 GLU A O 1
ATOM 504 N N . CYS A 1 67 ? -12.480 1.563 28.604 1.00 97.62 67 CYS A N 1
ATOM 505 C CA . CYS A 1 67 ? -11.471 1.900 27.603 1.00 97.62 67 CYS A CA 1
ATOM 506 C C . CYS A 1 67 ? -10.298 2.662 28.224 1.00 97.62 67 CYS A C 1
ATOM 508 O O . CYS A 1 67 ? -9.131 2.322 28.004 1.00 97.62 67 CYS A O 1
ATOM 510 N N . LYS A 1 68 ? -10.583 3.666 29.057 1.00 97.44 68 LYS A N 1
ATOM 511 C CA . LYS A 1 68 ? -9.557 4.441 29.762 1.00 97.44 68 LYS A CA 1
ATOM 512 C C . LYS A 1 68 ? -8.846 3.619 30.831 1.00 97.44 68 LYS A C 1
ATOM 514 O O . LYS A 1 68 ? -7.638 3.779 31.021 1.00 97.44 68 LYS A O 1
ATOM 519 N N . LEU A 1 69 ? -9.581 2.751 31.523 1.00 96.38 69 LEU A N 1
ATOM 520 C CA . LEU A 1 69 ? -9.031 1.867 32.550 1.00 96.38 69 LEU A CA 1
ATOM 521 C C . LEU A 1 69 ? -8.304 0.645 31.972 1.00 96.38 69 LEU A C 1
ATOM 523 O O . LEU A 1 69 ? -7.570 -0.014 32.708 1.00 96.38 69 LEU A O 1
ATOM 527 N N . LYS A 1 70 ? -8.450 0.373 30.667 1.00 95.50 70 LYS A N 1
ATOM 528 C CA . LYS A 1 70 ? -7.908 -0.812 29.978 1.00 95.50 70 LYS A CA 1
ATOM 529 C C . LYS A 1 70 ? -8.386 -2.130 30.600 1.00 95.50 70 LYS A C 1
ATOM 531 O O . LYS A 1 70 ? -7.630 -3.095 30.679 1.00 95.50 70 LYS A O 1
ATOM 536 N N . THR A 1 71 ? -9.633 -2.153 31.064 1.00 96.12 71 THR A N 1
ATOM 537 C CA . THR A 1 71 ? -10.291 -3.334 31.653 1.00 96.12 71 THR A CA 1
ATOM 538 C C . THR A 1 71 ? -11.262 -4.014 30.687 1.00 96.12 71 THR A C 1
ATOM 540 O O . THR A 1 71 ? -11.836 -5.044 31.028 1.00 96.12 71 THR A O 1
ATOM 543 N N . HIS A 1 72 ? -11.450 -3.447 29.493 1.00 94.88 72 HIS A N 1
ATOM 544 C CA . HIS A 1 72 ? -12.277 -4.006 28.428 1.00 94.88 72 HIS A CA 1
ATOM 545 C C . HIS A 1 72 ? -11.752 -5.359 27.919 1.00 94.88 72 HIS A C 1
ATOM 547 O O . HIS A 1 72 ? -10.559 -5.655 27.984 1.00 94.88 72 HIS A O 1
ATOM 553 N N . THR A 1 73 ? -12.635 -6.152 27.313 1.00 95.50 73 THR A N 1
ATOM 554 C CA . THR A 1 73 ? -12.300 -7.442 26.679 1.00 95.50 73 THR A CA 1
ATOM 555 C C . THR A 1 73 ? -12.223 -7.358 25.155 1.00 95.50 73 THR A C 1
ATOM 557 O O . THR A 1 73 ? -12.293 -8.385 24.484 1.00 95.50 73 THR A O 1
ATOM 560 N N . CYS A 1 74 ? -12.114 -6.147 24.596 1.00 96.00 74 CYS A N 1
ATOM 561 C CA . CYS A 1 74 ? -11.945 -5.968 23.155 1.00 96.00 74 CYS A CA 1
ATOM 562 C C . CYS A 1 74 ? -10.756 -6.774 22.600 1.00 96.00 74 CYS A C 1
ATOM 564 O O . CYS A 1 74 ? -9.704 -6.799 23.250 1.00 96.00 74 CYS A O 1
ATOM 566 N N . PRO A 1 75 ? -10.887 -7.375 21.400 1.00 95.75 75 PRO A N 1
ATOM 567 C CA . PRO A 1 75 ? -9.796 -8.082 20.741 1.00 95.75 75 PRO A CA 1
ATOM 568 C C . PRO A 1 75 ? -8.546 -7.217 20.569 1.00 95.75 75 PRO A C 1
ATOM 570 O O . PRO A 1 75 ? -8.626 -5.989 20.446 1.00 95.75 75 PRO A O 1
ATOM 573 N N . GLU A 1 76 ? -7.377 -7.854 20.534 1.00 94.69 76 GLU A N 1
ATOM 574 C CA . GLU A 1 76 ? -6.133 -7.148 20.233 1.00 94.69 76 GLU A CA 1
ATOM 575 C C . GLU A 1 76 ? -6.244 -6.443 18.872 1.00 94.69 76 GLU A C 1
ATOM 577 O O . GLU A 1 76 ? -6.917 -6.925 17.967 1.00 94.69 76 GLU A O 1
ATOM 582 N N . ASN A 1 77 ? -5.630 -5.265 18.751 1.00 96.31 77 ASN A N 1
ATOM 583 C CA . ASN A 1 77 ? -5.714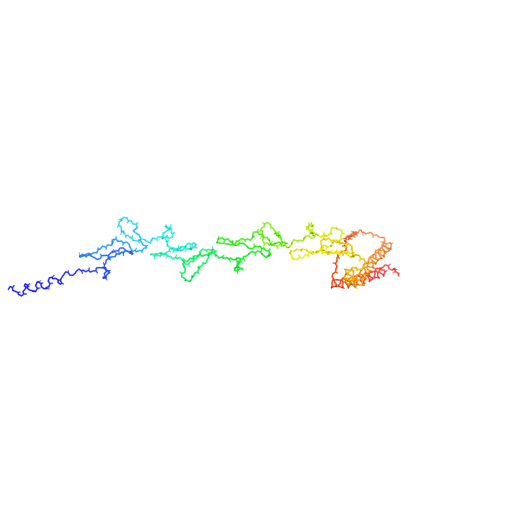 -4.406 17.563 1.00 96.31 77 ASN A CA 1
ATOM 584 C C . ASN A 1 77 ? -7.119 -3.919 17.178 1.00 96.31 77 ASN A C 1
ATOM 586 O O . ASN A 1 77 ? -7.288 -3.409 16.079 1.00 96.31 77 ASN A O 1
ATOM 590 N N . SER A 1 78 ? -8.093 -3.952 18.090 1.00 97.12 78 SER A N 1
ATOM 591 C CA . SER A 1 78 ? -9.368 -3.239 17.930 1.00 97.12 78 SER A CA 1
ATOM 592 C C . SER A 1 78 ? -9.390 -1.882 18.642 1.00 97.12 78 SER A C 1
ATOM 594 O O . SER A 1 78 ? -8.535 -1.572 19.483 1.00 97.12 78 SER A O 1
ATOM 596 N N . VAL A 1 79 ? -10.352 -1.039 18.264 1.00 97.00 79 VAL A N 1
ATOM 597 C CA . VAL A 1 79 ? -10.630 0.251 18.901 1.00 97.00 79 VAL A CA 1
ATOM 598 C C . VAL A 1 79 ? -11.707 0.055 19.963 1.00 97.00 79 VAL A C 1
ATOM 600 O O . VAL A 1 79 ? -12.823 -0.347 19.647 1.00 97.00 79 VAL A O 1
ATOM 603 N N . CYS A 1 80 ? -11.379 0.372 21.217 1.00 97.62 80 CYS A N 1
ATOM 604 C CA . CYS A 1 80 ? -12.352 0.407 22.307 1.00 97.62 80 CYS A CA 1
ATOM 605 C C . CYS A 1 80 ? -13.117 1.733 22.283 1.00 97.62 80 CYS A C 1
ATOM 607 O O . CYS A 1 80 ? -12.501 2.803 22.267 1.00 97.62 80 CYS A O 1
ATOM 609 N N . ASN A 1 81 ? -14.445 1.658 22.316 1.00 97.88 81 ASN A N 1
ATOM 610 C CA . ASN A 1 81 ? -15.341 2.796 22.448 1.00 97.88 81 ASN A CA 1
ATOM 611 C C . ASN A 1 81 ? -16.171 2.662 23.728 1.00 97.88 81 ASN A C 1
ATOM 613 O O . ASN A 1 81 ? -16.932 1.708 23.877 1.00 97.88 81 ASN A O 1
ATOM 617 N N . ASN A 1 82 ? -16.036 3.624 24.640 1.00 98.06 82 ASN A N 1
ATOM 618 C CA . ASN A 1 82 ? -16.797 3.615 25.881 1.00 98.06 82 ASN A CA 1
ATOM 619 C C . ASN A 1 82 ? -18.243 4.057 25.628 1.00 98.06 82 ASN A C 1
ATOM 621 O O . ASN A 1 82 ? -18.486 5.036 24.918 1.00 98.06 82 ASN A O 1
ATOM 625 N N . THR A 1 83 ? -19.201 3.369 26.235 1.00 97.69 83 THR A N 1
ATOM 626 C CA . THR A 1 83 ? -20.634 3.661 26.120 1.00 97.69 83 THR A CA 1
ATOM 627 C C . THR A 1 83 ? -21.261 3.754 27.507 1.00 97.69 83 THR A C 1
ATOM 629 O O . THR A 1 83 ? -20.672 3.357 28.497 1.00 97.69 83 THR A O 1
ATOM 632 N N . ILE A 1 84 ? -22.469 4.303 27.618 1.00 96.81 84 ILE A N 1
ATOM 633 C CA . ILE A 1 84 ? -23.105 4.433 28.934 1.00 96.81 84 ILE A CA 1
ATOM 634 C C . ILE A 1 84 ? -23.510 3.043 29.454 1.00 96.81 84 ILE A C 1
ATOM 636 O O . ILE A 1 84 ? -24.451 2.434 28.944 1.00 96.81 84 ILE A O 1
ATOM 640 N N . GLY A 1 85 ? -22.836 2.589 30.506 1.00 95.44 85 GLY A N 1
ATOM 641 C CA . GLY A 1 85 ? -23.020 1.317 31.193 1.00 95.44 85 GLY A CA 1
ATOM 642 C C . GLY A 1 85 ? -22.277 0.135 30.574 1.00 95.44 85 GLY A C 1
ATOM 643 O O . GLY A 1 85 ? -22.562 -0.995 30.971 1.00 95.44 85 GLY A O 1
ATOM 644 N N . SER A 1 86 ? -21.409 0.354 29.579 1.00 96.88 86 SER A N 1
ATOM 645 C CA . SER A 1 86 ? -20.622 -0.706 28.934 1.00 96.88 86 SER A CA 1
ATOM 646 C C . SER A 1 86 ? -19.573 -0.143 27.966 1.00 96.88 86 SER A C 1
ATOM 648 O O . SER A 1 86 ? -19.431 1.060 27.796 1.00 96.88 86 SER A O 1
ATOM 650 N N . PHE A 1 87 ? -18.948 -1.008 27.176 1.00 97.12 87 PHE A N 1
ATOM 651 C CA . PHE A 1 87 ? -18.068 -0.632 26.076 1.00 97.12 87 PHE A CA 1
ATOM 652 C C . PHE A 1 87 ? -18.381 -1.454 24.825 1.00 97.12 87 PHE A C 1
ATOM 654 O O . PHE A 1 87 ? -18.926 -2.556 24.886 1.00 97.12 87 PHE A O 1
ATOM 661 N N . GLU A 1 88 ? -17.977 -0.929 23.675 1.00 96.38 88 GLU A N 1
ATOM 662 C CA . GLU A 1 88 ? -18.068 -1.605 22.386 1.00 96.38 88 GLU A CA 1
ATOM 663 C C . GLU A 1 88 ? -16.704 -1.619 21.695 1.00 96.38 88 GLU A C 1
ATOM 665 O O . GLU A 1 88 ? -15.866 -0.737 21.894 1.00 96.38 88 GLU A O 1
ATOM 670 N N . CYS A 1 89 ? -16.492 -2.614 20.835 1.00 96.25 89 CYS A N 1
ATOM 671 C CA . CYS A 1 89 ? -15.258 -2.788 20.069 1.00 96.25 89 CYS A CA 1
ATOM 672 C C . CYS A 1 89 ? -15.600 -2.807 18.571 1.00 96.25 89 CYS A C 1
ATOM 674 O O . CYS A 1 89 ? -15.481 -3.846 17.928 1.00 96.25 89 CYS A O 1
ATOM 676 N N . PRO A 1 90 ? -16.128 -1.702 18.014 1.00 94.88 90 PRO A N 1
ATOM 677 C CA . PRO A 1 90 ? -16.861 -1.745 16.749 1.00 94.88 90 PRO A CA 1
ATOM 678 C C . PRO A 1 90 ? -15.976 -1.998 15.524 1.00 94.88 90 PRO A C 1
ATOM 680 O O . PRO A 1 90 ? -16.480 -2.388 14.472 1.00 94.88 90 PRO A O 1
ATOM 683 N N . VAL A 1 91 ? -14.674 -1.719 15.623 1.00 96.25 91 VAL A N 1
ATOM 684 C CA . VAL A 1 91 ? -13.774 -1.695 14.470 1.00 96.25 91 VAL A CA 1
ATOM 685 C C . VAL A 1 91 ? -12.351 -2.083 14.861 1.00 96.25 91 VAL A C 1
ATOM 687 O O . VAL A 1 91 ? -11.892 -1.793 15.972 1.00 96.25 91 VAL A O 1
ATOM 690 N N . CYS A 1 92 ? -11.650 -2.723 13.931 1.00 97.62 92 CYS A N 1
ATOM 691 C CA . CYS A 1 92 ? -10.212 -2.920 14.010 1.00 97.62 92 CYS A CA 1
ATOM 692 C C . CYS A 1 92 ? -9.461 -1.589 13.827 1.00 97.62 92 CYS A C 1
ATOM 694 O O . CYS A 1 92 ? -9.983 -0.627 13.268 1.00 97.62 92 CYS A O 1
ATOM 696 N N . LYS A 1 93 ? -8.237 -1.496 14.344 1.00 97.44 93 LYS A N 1
ATOM 697 C CA . LYS A 1 93 ? -7.346 -0.363 14.065 1.00 97.44 93 LYS A CA 1
ATOM 698 C C . LYS A 1 93 ? -6.959 -0.365 12.585 1.00 97.44 93 LYS A C 1
ATOM 700 O O . LYS A 1 93 ? -7.006 -1.406 11.935 1.00 97.44 93 LYS A O 1
ATOM 705 N N . ASP A 1 94 ? -6.526 0.787 12.082 1.00 96.12 94 ASP A N 1
ATOM 706 C CA . ASP A 1 94 ? -6.009 0.915 10.716 1.00 96.12 94 ASP A CA 1
ATOM 707 C C . ASP A 1 94 ? -4.921 -0.139 10.437 1.00 96.12 94 ASP A C 1
ATOM 709 O O . ASP A 1 94 ? -4.056 -0.375 11.284 1.00 96.12 94 ASP A O 1
ATOM 713 N N . GLY A 1 95 ? -4.997 -0.782 9.266 1.00 96.38 95 GLY A N 1
ATOM 714 C CA . GLY A 1 95 ? -4.115 -1.891 8.871 1.00 96.38 95 GLY A CA 1
ATOM 715 C C . GLY A 1 95 ? -4.564 -3.279 9.346 1.00 96.38 95 GLY A C 1
ATOM 716 O O . GLY A 1 95 ? -3.887 -4.263 9.069 1.00 96.38 95 GLY A O 1
ATOM 717 N N . TYR A 1 96 ? -5.701 -3.384 10.041 1.00 97.69 96 TYR A N 1
ATOM 718 C CA . TYR A 1 96 ? -6.253 -4.653 10.517 1.00 97.69 96 TYR A CA 1
ATOM 719 C C . TYR A 1 96 ? -7.704 -4.836 10.075 1.00 97.69 96 TYR A C 1
ATOM 721 O O . TYR A 1 96 ? -8.443 -3.864 9.913 1.00 97.69 96 TYR A O 1
ATOM 729 N N . ASP A 1 97 ? -8.128 -6.090 9.939 1.00 96.25 97 ASP A N 1
ATOM 730 C CA . ASP A 1 97 ? -9.512 -6.448 9.630 1.00 96.25 97 ASP A CA 1
ATOM 731 C C . ASP A 1 97 ? -9.981 -7.646 10.462 1.00 96.25 97 ASP A C 1
ATOM 733 O O . ASP A 1 97 ? -9.182 -8.407 11.020 1.00 96.25 97 ASP A O 1
ATOM 737 N N . TRP A 1 98 ? -11.298 -7.796 10.571 1.00 96.38 98 TRP A N 1
ATOM 738 C CA . TRP A 1 98 ? -11.915 -8.890 11.304 1.00 96.38 98 TRP A CA 1
ATOM 739 C C . TRP A 1 98 ? -11.623 -10.230 10.628 1.00 96.38 98 TRP A C 1
ATOM 741 O O . TRP A 1 98 ? -11.865 -10.414 9.435 1.00 96.38 98 TRP A O 1
ATOM 751 N N . THR A 1 99 ? -11.173 -11.206 11.413 1.00 93.06 99 THR A N 1
ATOM 752 C CA . THR A 1 99 ? -10.931 -12.578 10.937 1.00 93.06 99 THR A CA 1
ATOM 753 C C . THR A 1 99 ? -12.208 -13.288 10.498 1.00 93.06 99 THR A C 1
ATOM 755 O O . THR A 1 99 ? -12.187 -14.148 9.614 1.00 93.06 99 THR A O 1
ATOM 758 N N . ASP A 1 100 ? -13.330 -12.947 11.129 1.00 90.12 100 ASP A N 1
ATOM 759 C CA . ASP A 1 100 ? -14.637 -13.528 10.881 1.00 90.12 100 ASP A CA 1
ATOM 760 C C . ASP A 1 100 ? -15.772 -12.534 11.178 1.00 90.12 100 ASP A C 1
ATOM 762 O O . ASP A 1 100 ? -15.594 -11.469 11.770 1.00 90.12 100 ASP A O 1
ATOM 766 N N . SER A 1 101 ? -16.992 -12.904 10.788 1.00 87.69 101 SER A N 1
ATOM 767 C CA . SER A 1 101 ? -18.194 -12.104 11.051 1.00 87.69 101 SER A CA 1
ATOM 768 C C . SER A 1 101 ? -18.560 -11.995 12.534 1.00 87.69 101 SER A C 1
ATOM 770 O O . SER A 1 101 ? -19.426 -11.196 12.882 1.00 87.69 101 SER A O 1
ATOM 772 N N . ASN A 1 102 ? -17.962 -12.822 13.392 1.00 88.00 102 ASN A N 1
ATOM 773 C CA . ASN A 1 102 ? -18.205 -12.819 14.830 1.00 88.00 102 ASN A CA 1
ATOM 774 C C . ASN A 1 102 ? -17.266 -11.850 15.567 1.00 88.00 102 ASN A C 1
ATOM 776 O O . ASN A 1 102 ? -17.348 -11.772 16.790 1.00 88.00 102 ASN A O 1
ATOM 780 N N . GLN A 1 103 ? -16.411 -11.116 14.841 1.00 89.31 103 GLN A N 1
ATOM 781 C CA . GLN A 1 103 ? -15.516 -10.091 15.382 1.00 89.31 103 GLN A CA 1
ATOM 782 C C . GLN A 1 103 ? -14.598 -10.645 16.483 1.00 89.31 103 GLN A C 1
ATOM 784 O O . GLN A 1 103 ? -14.376 -10.021 17.520 1.00 89.31 103 GLN A O 1
ATOM 789 N N . THR A 1 104 ? -14.092 -11.867 16.281 1.00 89.44 104 THR A N 1
ATOM 790 C CA . THR A 1 104 ? -13.318 -12.579 17.310 1.00 89.44 104 THR A CA 1
ATOM 791 C C . THR A 1 104 ? -11.883 -12.077 17.436 1.00 89.44 104 THR A C 1
ATOM 793 O O . THR A 1 104 ? -11.342 -12.048 18.543 1.00 89.44 104 THR A O 1
ATOM 796 N N . ALA A 1 105 ? -11.267 -11.665 16.327 1.00 95.12 105 ALA A N 1
ATOM 797 C CA . ALA A 1 105 ? -9.908 -11.142 16.289 1.00 95.12 105 ALA A CA 1
ATOM 798 C C . ALA A 1 105 ? -9.717 -10.147 15.138 1.00 95.12 105 ALA A C 1
ATOM 800 O O . ALA A 1 105 ? -10.374 -10.256 14.102 1.00 95.12 105 ALA A O 1
ATOM 801 N N . CYS A 1 106 ? -8.793 -9.204 15.329 1.00 97.25 106 CYS A N 1
ATOM 802 C CA . CYS A 1 106 ? -8.308 -8.314 14.280 1.00 97.25 106 CYS A CA 1
ATOM 803 C C . CYS A 1 106 ? -6.936 -8.802 13.809 1.00 97.25 106 CYS A C 1
ATOM 805 O O . CYS A 1 106 ? -5.970 -8.781 14.578 1.00 97.25 106 CYS A O 1
ATOM 807 N N . GLU A 1 107 ? -6.853 -9.236 12.556 1.00 96.62 107 GLU A N 1
ATOM 808 C CA . GLU A 1 107 ? -5.610 -9.683 11.930 1.00 96.62 107 GLU A CA 1
ATOM 809 C C . GLU A 1 107 ? -5.086 -8.648 10.943 1.00 96.62 107 GLU A C 1
ATOM 811 O O . GLU A 1 107 ? -5.834 -7.835 10.403 1.00 96.62 107 GLU A O 1
ATOM 816 N N . ASP A 1 108 ? -3.770 -8.678 10.756 1.00 98.19 108 ASP A N 1
ATOM 817 C CA . ASP A 1 108 ? -3.061 -7.818 9.819 1.00 98.19 108 ASP A CA 1
ATOM 818 C C . ASP A 1 108 ? -3.590 -7.993 8.389 1.00 98.19 108 ASP A C 1
ATOM 820 O O . ASP A 1 108 ? -3.754 -9.117 7.896 1.00 98.19 108 ASP A O 1
ATOM 824 N N . VAL A 1 109 ? -3.845 -6.875 7.716 1.00 97.69 109 VAL A N 1
ATOM 825 C CA . VAL A 1 109 ? -4.264 -6.876 6.317 1.00 97.69 109 VAL A CA 1
ATOM 826 C C . VAL A 1 109 ? -3.025 -6.902 5.440 1.00 97.69 109 VAL A C 1
ATOM 828 O O . VAL A 1 109 ? -2.322 -5.914 5.341 1.00 97.69 109 VAL A O 1
ATOM 831 N N . ASP A 1 110 ? -2.807 -8.001 4.720 1.00 98.00 110 ASP A N 1
ATOM 832 C CA . ASP A 1 110 ? -1.703 -8.076 3.756 1.00 98.00 110 ASP A CA 1
ATOM 833 C C . ASP A 1 110 ? -2.022 -7.285 2.473 1.00 98.00 110 ASP A C 1
ATOM 835 O O . ASP A 1 110 ? -2.553 -7.839 1.496 1.00 98.00 110 ASP A O 1
ATOM 839 N N . GLU A 1 111 ? -1.721 -5.981 2.459 1.00 98.25 111 GLU A N 1
ATOM 840 C CA . GLU A 1 111 ? -2.049 -5.104 1.329 1.00 98.25 111 GLU A CA 1
ATOM 841 C C . GLU A 1 111 ? -1.238 -5.442 0.072 1.00 98.25 111 GLU A C 1
ATOM 843 O O . GLU A 1 111 ? -1.692 -5.196 -1.054 1.00 98.25 111 GLU A O 1
ATOM 848 N N . CYS A 1 112 ? -0.058 -6.050 0.242 1.00 97.75 112 CYS A N 1
ATOM 849 C CA . CYS A 1 112 ? 0.776 -6.528 -0.858 1.00 97.75 112 CYS A CA 1
ATOM 850 C C . CYS A 1 112 ? 0.126 -7.708 -1.584 1.00 97.75 112 CYS A C 1
ATOM 852 O O . CYS A 1 112 ? 0.037 -7.719 -2.817 1.00 97.75 112 CYS A O 1
ATOM 854 N N . ARG A 1 113 ? -0.383 -8.691 -0.836 1.00 97.62 113 ARG A N 1
ATOM 855 C CA . ARG A 1 113 ? -1.097 -9.848 -1.392 1.00 97.62 113 ARG A CA 1
ATOM 856 C C . ARG A 1 113 ? -2.433 -9.450 -2.006 1.00 97.62 113 ARG A C 1
ATOM 858 O O . ARG A 1 113 ? -2.789 -9.970 -3.066 1.00 97.62 113 ARG A O 1
ATOM 865 N N . LEU A 1 114 ? -3.158 -8.534 -1.364 1.00 96.56 114 LEU A N 1
ATOM 866 C CA . LEU A 1 114 ? -4.446 -8.033 -1.851 1.00 96.56 114 LEU A CA 1
ATOM 867 C C . LEU A 1 114 ? -4.311 -7.024 -3.001 1.00 96.56 114 LEU A C 1
ATOM 869 O O . LEU A 1 114 ? -5.301 -6.744 -3.675 1.00 96.56 114 LEU A O 1
ATOM 873 N N . LYS A 1 115 ? -3.096 -6.522 -3.268 1.00 96.06 115 LYS A N 1
ATOM 874 C CA . LYS A 1 115 ? -2.808 -5.480 -4.271 1.00 96.06 115 LYS A CA 1
ATOM 875 C C . LYS A 1 115 ? -3.595 -4.185 -4.029 1.00 96.06 115 LYS A C 1
ATOM 877 O O . LYS A 1 115 ? -3.993 -3.511 -4.977 1.00 96.06 115 LYS A O 1
ATOM 882 N N . THR A 1 116 ? -3.833 -3.857 -2.763 1.00 96.44 116 THR A N 1
ATOM 883 C CA . THR A 1 116 ? -4.510 -2.627 -2.316 1.00 96.44 116 THR A CA 1
ATOM 884 C C . THR A 1 116 ? -3.528 -1.551 -1.851 1.00 96.44 116 THR A C 1
ATOM 886 O O . THR A 1 116 ? -3.942 -0.431 -1.564 1.00 96.44 116 THR A O 1
ATOM 889 N N . HIS A 1 117 ? -2.234 -1.875 -1.798 1.00 95.94 117 HIS A N 1
ATOM 890 C CA . HIS A 1 117 ? -1.162 -0.949 -1.450 1.00 95.94 117 HIS A CA 1
ATOM 891 C C . HIS A 1 117 ? -1.092 0.266 -2.390 1.00 95.94 117 HIS A C 1
ATOM 893 O O . HIS A 1 117 ? -1.407 0.192 -3.578 1.00 95.94 117 HIS A O 1
ATOM 899 N N . THR A 1 118 ? -0.554 1.376 -1.886 1.00 96.06 118 THR A N 1
ATOM 900 C CA . THR A 1 118 ? -0.309 2.602 -2.667 1.00 96.06 118 THR A CA 1
ATOM 901 C C . THR A 1 118 ? 1.148 2.753 -3.101 1.00 96.06 118 THR A C 1
ATOM 903 O O . THR A 1 118 ? 1.580 3.859 -3.425 1.00 96.06 118 THR A O 1
ATOM 906 N N . CYS A 1 119 ? 1.931 1.667 -3.076 1.00 96.69 119 CYS A N 1
ATOM 907 C CA . CYS A 1 119 ? 3.308 1.700 -3.560 1.00 96.69 119 CYS A CA 1
ATOM 908 C C . CYS A 1 119 ? 3.401 2.204 -5.011 1.00 96.69 119 CYS A C 1
ATOM 910 O O . CYS A 1 119 ? 2.558 1.822 -5.830 1.00 96.69 119 CYS A O 1
ATOM 912 N N . PRO A 1 120 ? 4.426 3.010 -5.351 1.00 96.19 120 PRO A N 1
ATOM 913 C CA . PRO A 1 120 ? 4.632 3.489 -6.712 1.00 96.19 120 PRO A CA 1
ATOM 914 C C . PRO A 1 120 ? 4.741 2.354 -7.731 1.00 96.19 120 PRO A C 1
ATOM 916 O O . PRO A 1 120 ? 5.176 1.242 -7.412 1.00 96.19 120 PRO A O 1
ATOM 919 N N . GLU A 1 121 ? 4.385 2.633 -8.983 1.00 95.19 121 GLU A N 1
ATOM 920 C CA . GLU A 1 121 ? 4.596 1.675 -10.068 1.00 95.19 121 GLU A CA 1
ATOM 921 C C . GLU A 1 121 ? 6.079 1.281 -10.154 1.00 95.19 121 GLU A C 1
ATOM 923 O O . GLU A 1 121 ? 6.963 2.077 -9.846 1.00 95.19 121 GLU A O 1
ATOM 928 N N . ASN A 1 122 ? 6.348 0.024 -10.511 1.00 96.56 122 ASN A N 1
ATOM 929 C CA . ASN A 1 122 ? 7.696 -0.553 -10.540 1.00 96.56 122 ASN A CA 1
ATOM 930 C C . ASN A 1 122 ? 8.464 -0.512 -9.210 1.00 96.56 122 ASN A C 1
ATOM 932 O O . ASN A 1 122 ? 9.684 -0.642 -9.205 1.00 96.56 122 ASN A O 1
ATOM 936 N N . SER A 1 123 ? 7.762 -0.445 -8.078 1.00 97.50 123 SER A N 1
ATOM 937 C CA . SER A 1 123 ? 8.333 -0.706 -6.752 1.00 97.50 123 SER A CA 1
ATOM 938 C C . SER A 1 123 ? 7.975 -2.092 -6.208 1.00 97.50 123 SER A C 1
ATOM 940 O O . SER A 1 123 ? 7.093 -2.790 -6.724 1.00 97.50 123 SER A O 1
ATOM 942 N N . VAL A 1 124 ? 8.726 -2.525 -5.198 1.00 97.19 124 VAL A N 1
ATOM 943 C CA . VAL A 1 124 ? 8.466 -3.749 -4.437 1.00 97.19 124 VAL A CA 1
ATOM 944 C C . VAL A 1 124 ? 7.590 -3.388 -3.242 1.00 97.19 124 VAL A C 1
ATOM 946 O O . VAL A 1 124 ? 7.957 -2.509 -2.472 1.00 97.19 124 VAL A O 1
ATOM 949 N N . CYS A 1 125 ? 6.464 -4.080 -3.076 1.00 98.06 125 CYS A N 1
ATOM 950 C CA . CYS A 1 125 ? 5.652 -4.001 -1.862 1.00 98.06 125 CYS A CA 1
ATOM 951 C C . CYS A 1 125 ? 6.163 -5.023 -0.843 1.00 98.06 125 CYS A C 1
ATOM 953 O O . CYS A 1 125 ? 6.374 -6.187 -1.198 1.00 98.06 125 CYS A O 1
ATOM 955 N N . ASN A 1 126 ? 6.349 -4.596 0.402 1.00 97.88 126 ASN A N 1
ATOM 956 C CA . ASN A 1 126 ? 6.644 -5.465 1.532 1.00 97.88 126 ASN A CA 1
ATOM 957 C C . ASN A 1 126 ? 5.587 -5.261 2.622 1.00 97.88 126 ASN A C 1
ATOM 959 O O . ASN A 1 126 ? 5.385 -4.139 3.084 1.00 97.88 126 ASN A O 1
ATOM 963 N N . ASN A 1 127 ? 4.910 -6.340 3.014 1.00 98.19 127 ASN A N 1
ATOM 964 C CA . ASN A 1 127 ? 3.877 -6.276 4.039 1.00 98.19 127 ASN A CA 1
ATOM 965 C C . ASN A 1 127 ? 4.515 -6.206 5.429 1.00 98.19 127 ASN A C 1
ATOM 967 O O . ASN A 1 127 ? 5.489 -6.911 5.706 1.00 98.19 127 ASN A O 1
ATOM 971 N N . THR A 1 128 ? 3.956 -5.388 6.311 1.00 97.75 128 THR A N 1
ATOM 972 C CA . THR A 1 128 ? 4.410 -5.219 7.696 1.00 97.75 128 THR A CA 1
ATOM 973 C C . THR A 1 128 ? 3.224 -5.319 8.655 1.00 97.75 128 THR A C 1
ATOM 975 O O . THR A 1 128 ? 2.081 -5.267 8.244 1.00 97.75 128 THR A O 1
ATOM 978 N N . ILE A 1 129 ? 3.463 -5.485 9.956 1.00 96.75 129 ILE A N 1
ATOM 979 C CA . ILE A 1 129 ? 2.352 -5.587 10.913 1.00 96.75 129 ILE A CA 1
ATOM 980 C C . ILE A 1 129 ? 1.663 -4.217 11.061 1.00 96.75 129 ILE A C 1
ATOM 982 O O . ILE A 1 129 ? 2.261 -3.277 11.591 1.00 96.75 129 ILE A O 1
ATOM 986 N N . GLY A 1 130 ? 0.405 -4.131 10.635 1.00 95.88 130 GLY A N 1
ATOM 987 C CA . GLY A 1 130 ? -0.469 -2.962 10.652 1.00 95.88 130 GLY A CA 1
ATOM 988 C C . GLY A 1 130 ? -0.264 -1.979 9.498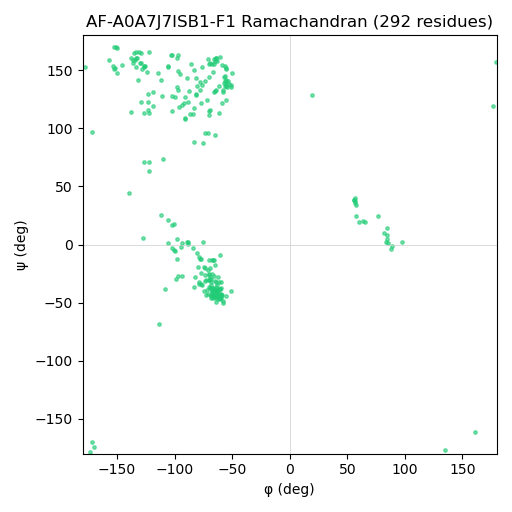 1.00 95.88 130 GLY A C 1
ATOM 989 O O . GLY A 1 130 ? -0.760 -0.858 9.600 1.00 95.88 130 GLY A O 1
ATOM 990 N N . SER A 1 131 ? 0.516 -2.327 8.467 1.00 97.19 131 SER A N 1
ATOM 991 C CA . SER A 1 131 ? 0.798 -1.462 7.306 1.00 97.19 131 SER A CA 1
ATOM 992 C C . SER A 1 131 ? 1.585 -2.225 6.232 1.00 97.19 131 SER A C 1
ATOM 994 O O . SER A 1 131 ? 2.074 -3.323 6.447 1.00 97.19 131 SER A O 1
AT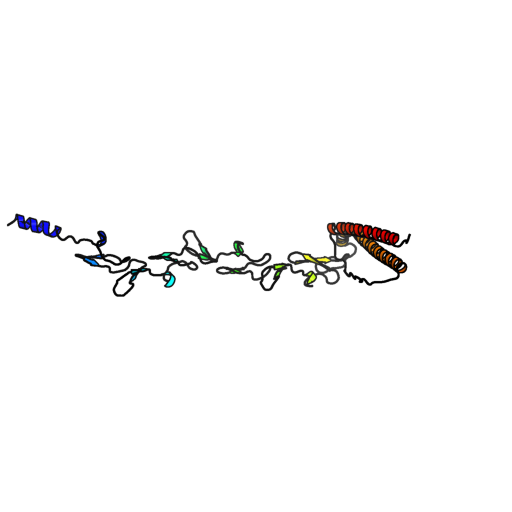OM 996 N N . PHE A 1 132 ? 1.932 -1.560 5.140 1.00 97.44 132 PHE A N 1
ATOM 997 C CA . PHE A 1 132 ? 2.969 -1.990 4.203 1.00 97.44 132 PHE A CA 1
ATOM 998 C C . PHE A 1 132 ? 4.066 -0.928 4.051 1.00 97.44 132 PHE A C 1
ATOM 1000 O O . PHE A 1 132 ? 3.892 0.239 4.414 1.00 97.44 132 PHE A O 1
ATOM 1007 N N . GLU A 1 133 ? 5.191 -1.327 3.466 1.00 96.75 133 GLU A N 1
ATOM 1008 C CA . GLU A 1 133 ? 6.268 -0.440 3.035 1.00 96.75 133 GLU A CA 1
ATOM 1009 C C . GLU A 1 133 ? 6.653 -0.716 1.575 1.00 96.75 133 GLU A C 1
ATOM 1011 O O . GLU A 1 133 ? 6.452 -1.808 1.036 1.00 96.75 133 GLU A O 1
ATOM 1016 N N . CYS A 1 134 ? 7.240 0.290 0.928 1.00 96.81 134 CYS A N 1
ATOM 1017 C CA . CYS A 1 134 ? 7.679 0.225 -0.465 1.00 96.81 134 CYS A CA 1
ATOM 1018 C C . CYS A 1 134 ? 9.184 0.528 -0.514 1.00 96.81 134 CYS A C 1
ATOM 1020 O O . CYS A 1 134 ? 9.583 1.620 -0.913 1.00 96.81 134 CYS A O 1
ATOM 1022 N N . PRO A 1 135 ? 10.044 -0.385 -0.026 1.00 95.75 135 PRO A N 1
ATOM 1023 C CA . PRO A 1 135 ? 11.394 -0.024 0.403 1.00 95.75 135 PRO A CA 1
ATOM 1024 C C . PRO A 1 135 ? 12.345 0.241 -0.766 1.00 95.75 135 PRO A C 1
ATOM 1026 O O . PRO A 1 135 ? 13.403 0.845 -0.587 1.00 95.75 135 PRO A O 1
ATOM 1029 N N . ARG A 1 136 ? 12.009 -0.247 -1.965 1.00 95.94 136 ARG A N 1
ATOM 1030 C CA . ARG A 1 136 ? 12.838 -0.093 -3.158 1.00 95.94 136 ARG A CA 1
ATOM 1031 C C . ARG A 1 136 ? 12.038 -0.213 -4.444 1.00 95.94 136 ARG A C 1
ATOM 1033 O O . ARG A 1 136 ? 10.993 -0.868 -4.491 1.00 95.94 136 ARG A O 1
ATOM 1040 N N . CYS A 1 137 ? 12.613 0.339 -5.502 1.00 97.81 137 CYS A N 1
ATOM 1041 C CA . CYS A 1 137 ? 12.233 0.016 -6.864 1.00 97.81 137 CYS A CA 1
ATOM 1042 C C . CYS A 1 137 ? 12.575 -1.446 -7.204 1.00 97.81 137 CYS A C 1
ATOM 1044 O O . CYS A 1 137 ? 13.426 -2.072 -6.563 1.00 97.81 137 CYS A O 1
ATOM 1046 N N . LYS A 1 138 ? 11.860 -2.017 -8.175 1.00 97.81 138 LYS A N 1
ATOM 1047 C CA . LYS A 1 138 ? 12.197 -3.314 -8.771 1.00 97.81 138 LYS A CA 1
ATOM 1048 C C . LYS A 1 138 ? 13.545 -3.214 -9.487 1.00 97.81 138 LYS A C 1
ATOM 1050 O O . LYS A 1 138 ? 13.990 -2.123 -9.833 1.00 97.81 138 LYS A O 1
ATOM 1055 N N . ASP A 1 139 ? 14.168 -4.36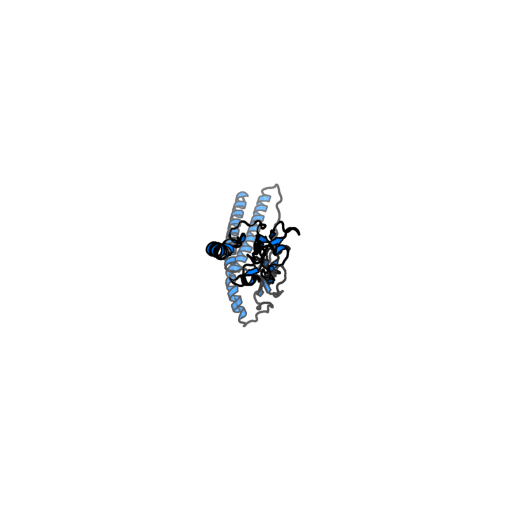1 -9.730 1.00 96.38 139 ASP A N 1
ATOM 1056 C CA . ASP A 1 139 ? 15.414 -4.428 -10.496 1.00 96.38 139 ASP A CA 1
ATOM 1057 C C . ASP A 1 139 ? 15.226 -3.768 -11.877 1.00 96.38 139 ASP A C 1
ATOM 1059 O O . ASP A 1 139 ? 14.185 -3.954 -12.508 1.00 96.38 139 ASP A O 1
ATOM 1063 N N . GLY A 1 140 ? 16.206 -2.964 -12.305 1.00 96.19 140 GLY A N 1
ATOM 1064 C CA . GLY A 1 140 ? 16.125 -2.135 -13.520 1.00 96.19 140 GLY A CA 1
ATOM 1065 C C . GLY A 1 140 ? 15.521 -0.738 -13.310 1.00 96.19 140 GLY A C 1
ATOM 1066 O O . GLY A 1 140 ? 15.521 0.074 -14.226 1.00 96.19 140 GLY A O 1
ATOM 1067 N N . TYR A 1 141 ? 15.050 -0.413 -12.101 1.00 97.81 141 TYR A N 1
ATOM 1068 C CA . TYR A 1 141 ? 14.443 0.883 -11.785 1.00 97.81 141 TYR A CA 1
ATOM 1069 C C . TYR A 1 141 ? 15.118 1.556 -10.585 1.00 97.81 141 TYR A C 1
ATOM 1071 O O . TYR A 1 141 ? 15.648 0.893 -9.693 1.00 97.81 141 TYR A O 1
ATOM 1079 N N . ASP A 1 142 ? 15.059 2.886 -10.537 1.00 95.88 142 ASP A N 1
ATOM 1080 C CA . ASP A 1 142 ? 15.585 3.701 -9.438 1.00 95.88 142 ASP A CA 1
ATOM 1081 C C . ASP A 1 142 ? 14.603 4.812 -9.047 1.00 95.88 142 ASP A C 1
ATOM 1083 O O . ASP A 1 142 ? 13.731 5.206 -9.830 1.00 95.88 142 ASP A O 1
ATOM 1087 N N . TRP A 1 143 ? 14.743 5.327 -7.827 1.00 96.75 143 TRP A N 1
ATOM 1088 C CA . TRP A 1 143 ? 13.906 6.412 -7.331 1.00 96.75 143 TRP A CA 1
ATOM 1089 C C . TRP A 1 143 ? 14.141 7.690 -8.140 1.00 96.75 143 TRP A C 1
ATOM 1091 O O . TRP A 1 143 ? 15.276 8.127 -8.336 1.00 96.75 143 TRP A O 1
ATOM 1101 N N . THR A 1 144 ? 13.060 8.340 -8.572 1.00 94.50 144 THR A N 1
ATOM 1102 C CA . THR A 1 144 ? 13.148 9.615 -9.303 1.00 94.50 144 THR A CA 1
ATOM 1103 C C . THR A 1 144 ? 13.597 10.773 -8.420 1.00 94.50 144 THR A C 1
ATOM 1105 O O . THR A 1 144 ? 14.137 11.763 -8.913 1.00 94.50 144 THR A O 1
ATOM 1108 N N . ASP A 1 145 ? 13.340 10.675 -7.117 1.00 91.25 145 ASP A N 1
ATOM 1109 C CA . ASP A 1 145 ? 13.673 11.678 -6.118 1.00 91.25 145 ASP A CA 1
ATOM 1110 C C . ASP A 1 145 ? 13.952 11.041 -4.748 1.00 91.25 145 ASP A C 1
ATOM 1112 O O . ASP A 1 145 ? 13.689 9.866 -4.499 1.00 91.25 145 ASP A O 1
ATOM 1116 N N . SER A 1 146 ? 14.476 11.841 -3.821 1.00 89.44 146 SER A N 1
ATOM 1117 C CA . SER A 1 146 ? 14.731 11.410 -2.442 1.00 89.44 146 SER A CA 1
ATOM 1118 C C . SER A 1 146 ? 13.462 11.125 -1.635 1.00 89.44 146 SER A C 1
ATOM 1120 O O . SER A 1 146 ? 13.558 10.571 -0.544 1.00 89.44 146 SER A O 1
ATOM 1122 N N . ASN A 1 147 ? 12.296 11.542 -2.132 1.00 89.00 147 ASN A N 1
ATOM 1123 C CA . ASN A 1 147 ? 11.010 11.352 -1.469 1.00 89.00 147 ASN A CA 1
ATOM 1124 C C . ASN A 1 147 ? 10.359 10.012 -1.849 1.00 89.00 147 ASN A C 1
ATOM 1126 O O . ASN A 1 147 ? 9.273 9.726 -1.353 1.00 89.00 147 ASN A O 1
ATOM 1130 N N . GLN A 1 148 ? 11.012 9.204 -2.696 1.00 91.19 148 GLN A N 1
ATOM 1131 C CA . GLN A 1 148 ? 10.574 7.860 -3.084 1.00 91.19 148 GLN A CA 1
ATOM 1132 C C . GLN A 1 148 ? 9.163 7.856 -3.695 1.00 91.19 148 GLN A C 1
ATOM 1134 O O . GLN A 1 148 ? 8.353 6.964 -3.451 1.00 91.19 148 GLN A O 1
ATOM 1139 N N . THR A 1 149 ? 8.844 8.892 -4.477 1.00 90.88 149 THR A N 1
ATOM 1140 C CA . THR A 1 149 ? 7.483 9.088 -5.006 1.00 90.88 149 THR A CA 1
ATOM 1141 C C . THR A 1 149 ? 7.197 8.273 -6.265 1.00 90.88 149 THR A C 1
ATOM 1143 O O . THR A 1 149 ? 6.045 7.920 -6.519 1.00 90.88 149 THR A O 1
ATOM 1146 N N . ALA A 1 150 ? 8.228 7.964 -7.052 1.00 95.81 150 ALA A N 1
ATOM 1147 C CA . ALA A 1 150 ? 8.119 7.197 -8.284 1.00 95.81 150 ALA A CA 1
ATOM 1148 C C . ALA A 1 150 ? 9.419 6.447 -8.596 1.00 95.81 150 ALA A C 1
ATOM 1150 O O . ALA A 1 150 ? 10.514 6.901 -8.257 1.00 95.81 150 ALA A O 1
ATOM 1151 N N . CYS A 1 151 ? 9.280 5.313 -9.280 1.00 97.62 151 CYS A N 1
ATOM 1152 C CA . CYS A 1 151 ? 10.393 4.559 -9.842 1.00 97.62 151 CYS A CA 1
ATOM 1153 C C . CYS A 1 151 ? 10.475 4.823 -11.345 1.00 97.62 151 CYS A C 1
ATOM 1155 O O . CYS A 1 151 ? 9.480 4.677 -12.058 1.00 97.62 151 CYS A O 1
ATOM 1157 N N . ALA A 1 152 ? 11.656 5.203 -11.823 1.00 96.50 152 ALA A N 1
ATOM 1158 C CA . ALA A 1 152 ? 11.939 5.359 -13.242 1.00 96.50 152 ALA A CA 1
ATOM 1159 C C . ALA A 1 152 ? 12.966 4.330 -13.695 1.00 96.50 152 ALA A C 1
ATOM 1161 O O . ALA A 1 152 ? 13.852 3.937 -12.937 1.00 96.50 152 ALA A O 1
ATOM 1162 N N . ASP A 1 153 ? 12.811 3.910 -14.944 1.00 97.75 153 ASP A N 1
ATOM 1163 C CA . ASP A 1 153 ? 13.735 3.015 -15.620 1.00 97.75 153 ASP A CA 1
ATOM 1164 C C . ASP A 1 153 ? 15.167 3.571 -15.583 1.00 97.75 153 ASP A C 1
ATOM 1166 O O . ASP A 1 153 ? 15.409 4.771 -15.787 1.00 97.75 153 ASP A O 1
ATOM 1170 N N . ILE A 1 154 ? 16.122 2.700 -15.275 1.00 96.81 154 ILE A N 1
ATOM 1171 C CA . ILE A 1 154 ? 17.539 3.027 -15.298 1.00 96.81 154 ILE A CA 1
ATOM 1172 C C . ILE A 1 154 ? 18.009 2.863 -16.733 1.00 96.81 154 ILE A C 1
ATOM 1174 O O . ILE A 1 154 ? 18.159 1.749 -17.190 1.00 96.81 154 ILE A O 1
ATOM 1178 N N . ASN A 1 155 ? 18.366 3.954 -17.410 1.00 95.69 155 ASN A N 1
ATOM 1179 C CA . ASN A 1 155 ? 19.036 3.809 -18.699 1.00 95.69 155 ASN A CA 1
ATOM 1180 C C . ASN A 1 155 ? 20.490 3.344 -18.508 1.00 95.69 155 ASN A C 1
ATOM 1182 O O . ASN A 1 155 ? 21.381 4.171 -18.269 1.00 95.69 155 ASN A O 1
ATOM 1186 N N . GLU A 1 156 ? 20.742 2.035 -18.603 1.00 96.38 156 GLU A N 1
ATOM 1187 C CA . GLU A 1 156 ? 22.081 1.470 -18.411 1.00 96.38 156 GLU A CA 1
ATOM 1188 C C . GLU A 1 156 ? 23.068 1.942 -19.479 1.00 96.38 156 GLU A C 1
ATOM 1190 O O . GLU A 1 156 ? 24.242 2.153 -19.163 1.00 96.38 156 GLU A O 1
ATOM 1195 N N . CYS A 1 157 ? 22.596 2.186 -20.708 1.00 92.62 157 CYS A N 1
ATOM 1196 C CA . CYS A 1 157 ? 23.431 2.669 -21.808 1.00 92.62 157 CYS A CA 1
ATOM 1197 C C . CYS A 1 157 ? 23.939 4.101 -21.558 1.00 92.62 157 CYS A C 1
ATOM 1199 O O . CYS A 1 157 ? 25.093 4.414 -21.847 1.00 92.62 157 CYS A O 1
ATOM 1201 N N . ASP A 1 158 ? 23.094 4.980 -21.005 1.00 95.06 158 ASP A N 1
ATOM 1202 C CA . ASP A 1 158 ? 23.477 6.365 -20.686 1.00 95.06 158 ASP A CA 1
ATOM 1203 C C . ASP A 1 158 ? 24.347 6.438 -19.425 1.00 95.06 158 ASP A C 1
ATOM 1205 O O . ASP A 1 158 ? 25.245 7.279 -19.324 1.00 95.06 158 ASP A O 1
ATOM 1209 N N . LYS A 1 159 ? 24.082 5.561 -18.449 1.00 92.69 159 LYS A N 1
ATOM 1210 C CA . LYS A 1 159 ? 24.838 5.496 -17.191 1.00 92.69 159 LYS A CA 1
ATOM 1211 C C . LYS A 1 159 ? 26.126 4.671 -17.292 1.00 92.69 159 LYS A C 1
ATOM 1213 O O . LYS A 1 159 ? 26.874 4.642 -16.316 1.00 92.69 159 LYS A O 1
ATOM 1218 N N . LEU A 1 160 ? 26.404 4.049 -18.443 1.00 91.25 160 LEU A N 1
ATOM 1219 C CA . LEU A 1 160 ? 27.541 3.141 -18.655 1.00 91.25 160 LEU A CA 1
ATOM 1220 C C . LEU A 1 160 ? 27.551 1.977 -17.645 1.00 91.25 160 LEU A C 1
ATOM 1222 O O . LEU A 1 160 ? 28.601 1.594 -17.126 1.00 91.25 160 LEU A O 1
ATOM 1226 N N . LEU A 1 161 ? 26.360 1.469 -17.325 1.00 93.12 161 LEU A N 1
ATOM 1227 C CA . LEU A 1 161 ? 26.141 0.310 -16.453 1.00 93.12 161 LEU A CA 1
ATOM 1228 C C . LEU A 1 161 ? 25.867 -0.968 -17.253 1.00 93.12 161 LEU A C 1
ATOM 1230 O O . LEU A 1 161 ? 25.741 -2.041 -16.662 1.00 93.12 161 LEU A O 1
ATOM 1234 N N . ASP A 1 162 ? 25.767 -0.857 -18.577 1.00 92.75 162 ASP A N 1
ATOM 1235 C CA . ASP A 1 162 ? 25.567 -1.999 -19.447 1.00 92.75 162 ASP A CA 1
ATOM 1236 C C . ASP A 1 162 ? 26.770 -2.952 -19.414 1.00 92.75 162 ASP A C 1
ATOM 1238 O O . ASP A 1 162 ? 27.901 -2.608 -19.062 1.00 92.75 162 ASP A O 1
ATOM 1242 N N . ASN A 1 163 ? 26.506 -4.195 -19.788 1.00 94.25 163 ASN A N 1
ATOM 1243 C CA . ASN A 1 163 ? 27.493 -5.261 -19.899 1.00 94.25 163 ASN A CA 1
ATOM 1244 C C . ASN A 1 163 ? 27.711 -5.674 -21.363 1.00 94.25 163 ASN A C 1
ATOM 1246 O O . ASN A 1 163 ? 28.069 -6.826 -21.626 1.00 94.25 163 ASN A O 1
ATOM 1250 N N . CYS A 1 164 ? 27.457 -4.771 -22.315 1.00 92.06 164 CYS A N 1
ATOM 1251 C CA . CYS A 1 164 ? 27.672 -5.051 -23.725 1.00 92.06 164 CYS A CA 1
ATOM 1252 C C . CYS A 1 164 ? 29.169 -5.115 -24.048 1.00 92.06 164 CYS A C 1
ATOM 1254 O O . CYS A 1 164 ? 30.018 -4.587 -23.326 1.00 92.06 164 CYS A O 1
ATOM 1256 N N . ASP A 1 165 ? 29.510 -5.756 -25.170 1.00 91.62 165 ASP A N 1
ATOM 1257 C CA . ASP A 1 165 ? 30.895 -5.781 -25.634 1.00 91.62 165 ASP A CA 1
ATOM 1258 C C . ASP A 1 165 ? 31.393 -4.337 -25.867 1.00 91.62 165 ASP A C 1
ATOM 1260 O O . ASP A 1 165 ? 30.825 -3.619 -26.693 1.00 91.62 165 ASP A O 1
ATOM 1264 N N . PRO A 1 166 ? 32.472 -3.892 -25.198 1.00 90.25 166 PRO A N 1
ATOM 1265 C CA . PRO A 1 166 ? 32.885 -2.489 -25.221 1.00 90.25 166 PRO A CA 1
ATOM 1266 C C . PRO A 1 166 ? 33.452 -2.034 -26.572 1.00 90.25 166 PRO A C 1
ATOM 1268 O O . PRO A 1 166 ? 33.666 -0.840 -26.782 1.00 90.25 166 PRO A O 1
ATOM 1271 N N . LYS A 1 167 ? 33.775 -2.968 -27.475 1.00 88.38 167 LYS A N 1
ATOM 1272 C CA . LYS A 1 167 ? 34.357 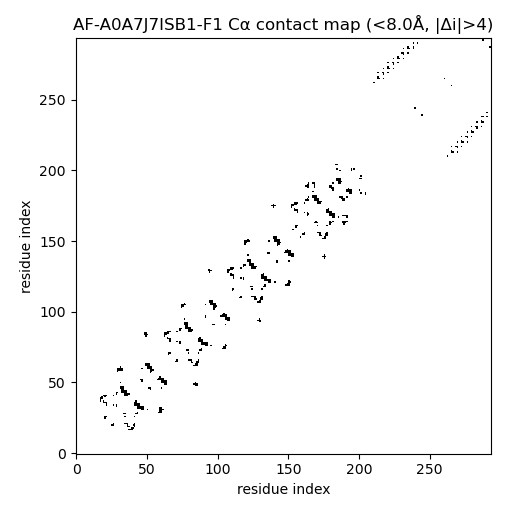-2.671 -28.792 1.00 88.38 167 LYS A CA 1
ATOM 1273 C C . LYS A 1 167 ? 33.376 -2.911 -29.926 1.00 88.38 167 LYS A C 1
ATOM 1275 O O . LYS A 1 167 ? 33.394 -2.171 -30.907 1.00 88.38 167 LYS A O 1
ATOM 1280 N N . HIS A 1 168 ? 32.576 -3.962 -29.814 1.00 84.88 168 HIS A N 1
ATOM 1281 C CA . HIS A 1 168 ? 31.743 -4.459 -30.903 1.00 84.88 168 HIS A CA 1
ATOM 1282 C C . HIS A 1 168 ? 30.271 -4.615 -30.502 1.00 84.88 168 HIS A C 1
ATOM 1284 O O . HIS A 1 168 ? 29.485 -5.118 -31.301 1.00 84.88 168 HIS A O 1
ATOM 1290 N N . GLY A 1 169 ? 29.889 -4.191 -29.298 1.00 85.62 169 GLY A N 1
ATOM 1291 C CA . GLY A 1 169 ? 28.517 -4.175 -28.809 1.00 85.62 169 GLY A CA 1
ATOM 1292 C C . GLY A 1 169 ? 27.861 -2.805 -28.973 1.00 85.62 169 GLY A C 1
ATOM 1293 O O . GLY A 1 169 ? 28.505 -1.759 -28.916 1.00 85.62 169 GLY A O 1
ATOM 1294 N N . VAL A 1 170 ? 26.550 -2.822 -29.179 1.00 86.88 170 VAL A N 1
ATOM 1295 C CA . VAL A 1 170 ? 25.657 -1.666 -29.210 1.00 86.88 170 VAL A CA 1
ATOM 1296 C C . VAL A 1 170 ? 24.581 -1.898 -28.159 1.00 86.88 170 VAL A C 1
ATOM 1298 O O . VAL A 1 170 ? 23.789 -2.838 -28.278 1.00 86.88 170 VAL A O 1
ATOM 1301 N N . CYS A 1 171 ? 24.563 -1.034 -27.148 1.00 90.31 171 CYS A N 1
ATOM 1302 C CA . CYS A 1 171 ? 23.552 -1.026 -26.098 1.00 90.31 171 CYS A CA 1
ATOM 1303 C C . CYS A 1 171 ? 22.279 -0.322 -26.581 1.00 90.31 171 CYS A C 1
ATOM 1305 O O . CYS A 1 171 ? 22.344 0.731 -27.221 1.00 90.31 171 CYS A O 1
ATOM 1307 N N . THR A 1 172 ? 21.119 -0.903 -26.282 1.00 90.25 172 THR A N 1
ATOM 1308 C CA . THR A 1 172 ? 19.803 -0.277 -26.454 1.00 90.25 172 THR A CA 1
ATOM 1309 C C . THR A 1 172 ? 19.017 -0.407 -25.160 1.00 90.25 172 THR A C 1
ATOM 1311 O O . THR A 1 172 ? 18.786 -1.520 -24.693 1.00 90.25 172 THR A O 1
ATOM 1314 N N . ASN A 1 173 ? 18.589 0.727 -24.609 1.00 91.38 173 ASN A N 1
ATOM 1315 C CA . ASN A 1 173 ? 17.795 0.749 -23.390 1.00 91.38 173 ASN A CA 1
ATOM 1316 C C . ASN A 1 173 ? 16.378 0.212 -23.625 1.00 91.38 173 ASN A C 1
ATOM 1318 O O . ASN A 1 173 ? 15.776 0.472 -24.674 1.00 91.38 173 ASN A O 1
ATOM 1322 N N . THR A 1 174 ? 15.835 -0.491 -22.641 1.00 93.00 174 THR A N 1
ATOM 1323 C CA . THR A 1 174 ? 14.476 -1.040 -22.622 1.00 93.00 174 THR A CA 1
ATOM 1324 C C . THR A 1 174 ? 13.827 -0.781 -21.262 1.00 93.00 174 THR A C 1
ATOM 1326 O O . THR A 1 174 ? 14.499 -0.407 -20.321 1.00 93.00 174 THR A O 1
ATOM 1329 N N . ASP A 1 175 ? 12.508 -0.928 -21.145 1.00 94.69 175 ASP A N 1
ATOM 1330 C CA . ASP A 1 175 ? 11.843 -0.743 -19.848 1.00 94.69 175 ASP A CA 1
ATOM 1331 C C . ASP A 1 175 ? 12.221 -1.886 -18.888 1.00 94.69 175 ASP A C 1
ATOM 1333 O O . ASP A 1 175 ? 11.920 -3.052 -19.160 1.00 94.69 175 ASP A O 1
ATOM 1337 N N . GLY A 1 176 ? 12.903 -1.544 -17.795 1.00 94.31 176 GLY A N 1
ATOM 1338 C CA . GLY A 1 176 ? 13.399 -2.458 -16.771 1.00 94.31 176 GLY A CA 1
ATOM 1339 C C . GLY A 1 176 ? 14.756 -3.100 -17.078 1.00 94.31 176 GLY A C 1
ATOM 1340 O O . GLY A 1 176 ? 15.097 -4.095 -16.433 1.00 94.31 176 GLY A O 1
ATOM 1341 N N . GLY A 1 177 ? 15.513 -2.593 -18.056 1.00 95.25 177 GLY A N 1
ATOM 1342 C CA . GLY A 1 177 ? 16.858 -3.091 -18.365 1.00 95.25 177 GLY A CA 1
ATOM 1343 C C . GLY A 1 177 ? 17.356 -2.717 -19.759 1.00 95.25 177 GLY A C 1
ATOM 1344 O O . GLY A 1 177 ? 16.774 -1.893 -20.452 1.00 95.25 177 GLY A O 1
ATOM 1345 N N . HIS A 1 178 ? 18.362 -3.424 -20.271 1.00 93.00 178 HIS A N 1
ATOM 1346 C CA . HIS A 1 178 ? 18.934 -3.150 -21.594 1.00 93.00 178 HIS A CA 1
ATOM 1347 C C . HIS A 1 178 ? 19.138 -4.404 -22.447 1.00 93.00 178 HIS A C 1
ATOM 1349 O O . HIS A 1 178 ? 19.226 -5.534 -21.967 1.00 93.00 178 HIS A O 1
ATOM 1355 N N . VAL A 1 179 ? 19.268 -4.186 -23.757 1.00 90.25 179 VAL A N 1
ATOM 1356 C CA . VAL A 1 179 ? 19.606 -5.221 -24.738 1.00 90.25 179 VAL A CA 1
ATOM 1357 C C . VAL A 1 179 ? 20.921 -4.870 -25.427 1.00 90.25 179 VAL A C 1
ATOM 1359 O O . VAL A 1 179 ? 21.104 -3.760 -25.931 1.00 90.25 179 VAL A O 1
ATOM 1362 N N . CYS A 1 180 ? 21.821 -5.850 -25.497 1.00 89.00 180 CYS A N 1
ATOM 1363 C CA . CYS A 1 180 ? 23.075 -5.758 -26.235 1.00 89.00 180 CYS A CA 1
ATOM 1364 C C . CYS A 1 180 ? 22.944 -6.408 -27.613 1.00 89.00 180 CYS A C 1
ATOM 1366 O O . CYS A 1 180 ? 22.408 -7.506 -27.754 1.00 89.00 180 CYS A O 1
ATOM 1368 N N . SER A 1 181 ? 23.466 -5.740 -28.639 1.00 85.69 181 SER A N 1
ATOM 1369 C CA . SER A 1 181 ? 23.539 -6.280 -29.999 1.00 85.69 181 SER A CA 1
ATOM 1370 C C . SER A 1 181 ? 24.933 -6.089 -30.583 1.00 85.69 181 SER A C 1
ATOM 1372 O O . SER A 1 181 ? 25.561 -5.060 -30.357 1.00 85.69 181 SER A O 1
ATOM 1374 N N . CYS A 1 182 ? 25.443 -7.067 -31.330 1.00 82.25 182 CYS A N 1
ATOM 1375 C CA . CYS A 1 182 ? 26.756 -6.937 -31.959 1.00 82.25 182 CYS A CA 1
ATOM 1376 C C . CYS A 1 182 ? 26.688 -6.126 -33.257 1.00 82.25 182 CYS A C 1
ATOM 1378 O O . CYS A 1 182 ? 25.744 -6.255 -34.043 1.00 82.25 182 CYS A O 1
ATOM 1380 N N . ILE A 1 183 ? 27.726 -5.327 -33.514 1.00 78.88 183 ILE A N 1
ATOM 1381 C CA . ILE A 1 183 ? 27.914 -4.663 -34.806 1.00 78.88 183 ILE A CA 1
ATOM 1382 C C . ILE A 1 183 ? 28.047 -5.697 -35.934 1.00 78.88 183 ILE A C 1
ATOM 1384 O O . ILE A 1 183 ? 28.359 -6.870 -35.716 1.00 78.88 183 ILE A O 1
ATOM 1388 N N . TYR A 1 184 ? 27.837 -5.247 -37.171 1.00 76.94 184 TYR A N 1
ATOM 1389 C CA . TYR A 1 184 ? 27.908 -6.125 -38.334 1.00 76.94 184 TYR A CA 1
ATOM 1390 C C . TYR A 1 184 ? 29.253 -6.859 -38.448 1.00 76.94 184 TYR A C 1
ATOM 1392 O O . TYR A 1 184 ? 30.316 -6.253 -38.309 1.00 76.94 184 TYR A O 1
ATOM 1400 N N . GLY A 1 185 ? 29.188 -8.157 -38.758 1.00 72.56 185 GLY A N 1
ATOM 1401 C CA . GLY A 1 185 ? 30.357 -9.030 -38.856 1.00 72.56 185 GLY A CA 1
ATOM 1402 C C . GLY A 1 185 ? 30.740 -9.685 -37.529 1.00 72.56 185 GLY A C 1
ATOM 1403 O O . GLY A 1 185 ? 31.671 -10.488 -37.510 1.00 72.56 185 GLY A O 1
ATOM 1404 N N . PHE A 1 186 ? 30.011 -9.394 -36.447 1.00 81.75 186 PHE A N 1
ATOM 1405 C CA . PHE A 1 186 ? 30.192 -9.993 -35.128 1.00 81.75 186 PHE A CA 1
ATOM 1406 C C . PHE A 1 186 ? 28.893 -10.630 -34.623 1.00 81.75 186 PHE A C 1
ATOM 1408 O O . PHE A 1 186 ? 27.801 -10.156 -34.924 1.00 81.75 186 PHE A O 1
ATOM 1415 N N . THR A 1 187 ? 29.002 -11.697 -33.835 1.00 81.06 187 THR A N 1
ATOM 1416 C CA . THR A 1 187 ? 27.874 -12.411 -33.219 1.00 81.06 187 THR A CA 1
ATOM 1417 C C . THR A 1 187 ? 28.129 -12.687 -31.738 1.00 81.06 187 THR A C 1
ATOM 1419 O O . THR A 1 187 ? 29.283 -12.794 -31.310 1.00 81.06 187 THR A O 1
ATOM 1422 N N . GLY A 1 188 ? 27.048 -12.792 -30.966 1.00 82.94 188 GLY A N 1
ATOM 1423 C CA . GLY A 1 188 ? 27.044 -12.901 -29.509 1.00 82.94 188 GLY A CA 1
ATOM 1424 C C . GLY A 1 188 ? 25.998 -11.975 -28.879 1.00 82.94 188 GLY A C 1
ATOM 1425 O O . GLY A 1 188 ? 25.256 -11.301 -29.591 1.00 82.94 188 GLY A O 1
ATOM 1426 N N . GLU A 1 189 ? 25.956 -11.951 -27.547 1.00 77.62 189 GLU A N 1
ATOM 1427 C CA . GLU A 1 189 ? 25.094 -11.051 -26.758 1.00 77.62 189 GLU A CA 1
ATOM 1428 C C . GLU A 1 189 ? 25.953 -10.052 -25.967 1.00 77.62 189 GLU A C 1
ATOM 1430 O O . GLU A 1 189 ? 26.018 -8.875 -26.307 1.00 77.62 189 GLU A O 1
ATOM 1435 N N . PHE A 1 190 ? 26.695 -10.536 -24.965 1.00 87.31 190 PHE A N 1
ATOM 1436 C CA . PHE A 1 190 ? 27.570 -9.712 -24.109 1.00 87.31 190 PHE A CA 1
ATOM 1437 C C . PHE A 1 190 ? 29.046 -9.726 -24.532 1.00 87.31 190 PHE A C 1
ATOM 1439 O O . PHE A 1 190 ? 29.854 -8.938 -24.053 1.00 87.31 190 PHE A O 1
ATOM 1446 N N . ASN A 1 191 ? 29.418 -10.648 -25.421 1.00 91.19 191 ASN A N 1
ATOM 1447 C CA . ASN A 1 191 ? 30.769 -10.774 -25.957 1.00 91.19 191 ASN A CA 1
ATOM 1448 C C . ASN A 1 191 ? 30.665 -11.046 -27.453 1.00 91.19 191 ASN A C 1
ATOM 1450 O O . ASN A 1 191 ? 30.142 -12.082 -27.870 1.00 91.19 191 ASN A O 1
ATOM 1454 N N . CYS A 1 192 ? 31.127 -10.089 -28.243 1.00 86.44 192 CYS A N 1
ATOM 1455 C CA . CYS A 1 192 ? 30.940 -10.082 -29.676 1.00 86.44 192 CYS A CA 1
ATOM 1456 C C . CYS A 1 192 ? 32.173 -10.676 -30.352 1.00 86.44 192 CYS A C 1
ATOM 1458 O O . CYS A 1 192 ? 33.285 -10.153 -30.270 1.00 86.44 192 CYS A O 1
ATOM 1460 N N . THR A 1 193 ? 31.962 -11.778 -31.066 1.00 87.19 193 THR A N 1
ATOM 1461 C CA . THR A 1 193 ? 33.018 -12.511 -31.771 1.00 87.19 193 THR A CA 1
ATOM 1462 C C . THR A 1 193 ? 32.849 -12.398 -33.274 1.00 87.19 193 THR A C 1
ATOM 1464 O O . THR A 1 193 ? 31.727 -12.422 -33.775 1.00 87.19 193 THR A O 1
ATOM 1467 N N . GLU A 1 194 ? 33.959 -12.265 -34.000 1.00 84.38 194 GLU A N 1
ATOM 1468 C CA . GLU A 1 194 ? 33.934 -12.195 -35.463 1.00 84.38 194 GLU A CA 1
ATOM 1469 C C . GLU A 1 194 ? 33.267 -13.438 -36.058 1.00 84.38 194 GLU A C 1
ATOM 1471 O O . GLU A 1 194 ? 33.624 -14.577 -35.733 1.00 84.38 194 GLU A O 1
ATOM 1476 N N . ILE A 1 195 ? 32.327 -13.219 -36.973 1.00 78.19 195 ILE A N 1
ATOM 1477 C CA . ILE A 1 195 ? 31.665 -14.302 -37.690 1.00 78.19 195 ILE A CA 1
ATOM 1478 C C . ILE A 1 195 ? 32.614 -14.818 -38.767 1.00 78.19 195 ILE A C 1
ATOM 1480 O O . ILE A 1 195 ? 33.035 -14.081 -39.662 1.00 78.19 195 ILE A O 1
ATOM 1484 N N . LYS A 1 196 ? 32.941 -16.111 -38.708 1.00 77.94 196 LYS A N 1
ATOM 1485 C CA . LYS A 1 196 ? 33.827 -16.736 -39.696 1.00 77.94 196 LYS A CA 1
ATOM 1486 C C . LYS A 1 196 ? 33.052 -17.153 -40.955 1.00 77.94 196 LYS A C 1
ATOM 1488 O O . LYS A 1 196 ? 31.877 -17.518 -40.858 1.00 77.94 196 LYS A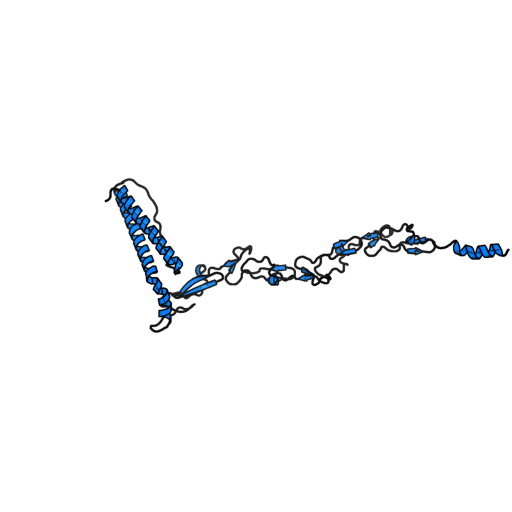 O 1
ATOM 1493 N N . PRO A 1 197 ? 33.700 -17.170 -42.139 1.00 62.41 197 PRO A N 1
ATOM 1494 C CA . PRO A 1 197 ? 33.073 -17.644 -43.372 1.00 62.41 197 PRO A CA 1
ATOM 1495 C C . PRO A 1 197 ? 32.532 -19.074 -43.210 1.00 62.41 197 PRO A C 1
ATOM 1497 O O . PRO A 1 197 ? 33.285 -19.976 -42.844 1.00 62.41 197 PRO A O 1
ATOM 1500 N N . GLY A 1 198 ? 31.237 -19.276 -43.479 1.00 61.88 198 GLY A N 1
ATOM 1501 C CA . GLY A 1 198 ? 30.561 -20.579 -43.380 1.00 61.88 198 GLY A CA 1
ATOM 1502 C C . GLY A 1 198 ? 29.783 -20.839 -42.081 1.00 61.88 198 GLY A C 1
ATOM 1503 O O . GLY A 1 198 ? 29.221 -21.921 -41.935 1.00 61.88 198 GLY A O 1
ATOM 1504 N N . GLN A 1 199 ? 29.721 -19.881 -41.148 1.00 61.12 199 GLN A N 1
ATOM 1505 C CA . GLN A 1 199 ? 28.815 -19.936 -39.991 1.00 61.12 199 GLN A CA 1
ATOM 1506 C C . GLN A 1 199 ? 27.456 -19.290 -40.311 1.00 61.12 199 GLN A C 1
ATOM 1508 O O . GLN A 1 199 ? 27.391 -18.258 -40.979 1.00 61.12 199 GLN A O 1
ATOM 1513 N N . THR A 1 200 ? 26.373 -19.865 -39.777 1.00 59.03 200 THR A N 1
ATOM 1514 C CA . THR A 1 200 ? 24.965 -19.467 -39.999 1.00 59.03 200 THR A CA 1
ATOM 1515 C C . THR A 1 200 ? 24.615 -18.032 -39.571 1.00 59.03 200 THR A C 1
ATOM 1517 O O . THR A 1 200 ? 23.547 -17.543 -39.921 1.00 59.03 200 THR A O 1
ATOM 1520 N N . GLY A 1 201 ? 25.509 -17.320 -38.874 1.00 53.78 201 GLY A N 1
ATOM 1521 C CA . GLY A 1 201 ? 25.273 -15.947 -38.407 1.00 53.78 201 GLY A CA 1
ATOM 1522 C C . GLY A 1 201 ? 25.404 -14.862 -39.483 1.00 53.78 201 GLY A C 1
ATOM 1523 O O . GLY A 1 201 ? 24.783 -13.807 -39.363 1.00 53.78 201 GLY A O 1
ATOM 1524 N N . LEU A 1 202 ? 26.173 -15.110 -40.554 1.00 53.88 202 LEU A N 1
ATOM 1525 C CA . LEU A 1 202 ? 26.318 -14.143 -41.649 1.00 53.88 202 LEU A CA 1
ATOM 1526 C C . LEU A 1 202 ? 25.007 -14.005 -42.427 1.00 53.88 202 LEU A C 1
ATOM 1528 O O . LEU A 1 202 ? 24.584 -12.886 -42.665 1.00 53.88 202 LEU A O 1
ATOM 1532 N N . GLU A 1 203 ? 24.315 -15.101 -42.746 1.00 52.47 203 GLU A N 1
ATOM 1533 C CA . GLU A 1 203 ? 23.047 -15.062 -43.495 1.00 52.47 203 GLU A CA 1
ATOM 1534 C C . GLU A 1 203 ? 21.895 -14.423 -42.688 1.00 52.47 203 GLU A C 1
ATOM 1536 O O . GLU A 1 203 ? 21.088 -13.677 -43.251 1.00 52.47 203 GLU A O 1
ATOM 1541 N N . GLU A 1 204 ? 21.848 -14.623 -41.364 1.00 54.47 204 GLU A N 1
ATOM 1542 C CA . GLU A 1 204 ? 20.869 -13.981 -40.469 1.00 54.47 204 GLU A CA 1
ATOM 1543 C C . GLU A 1 204 ? 21.117 -12.476 -40.280 1.00 54.47 204 GLU A C 1
ATOM 1545 O O . GLU A 1 204 ? 20.171 -11.689 -40.364 1.00 54.47 204 GLU A O 1
ATOM 1550 N N . GLN A 1 205 ? 22.370 -12.032 -40.110 1.00 53.16 205 GLN A N 1
ATOM 1551 C CA . GLN A 1 205 ? 22.691 -10.595 -40.109 1.00 53.16 205 GLN A CA 1
ATOM 1552 C C . GLN A 1 205 ? 22.537 -9.971 -41.501 1.00 53.16 205 GLN A C 1
ATOM 1554 O O . GLN A 1 205 ? 22.158 -8.805 -41.633 1.00 53.16 205 GLN A O 1
ATOM 1559 N N . GLN A 1 206 ? 22.769 -10.750 -42.558 1.00 47.38 206 GLN A N 1
ATOM 1560 C CA . GLN A 1 206 ? 22.601 -10.302 -43.932 1.00 47.38 206 GLN A CA 1
ATOM 1561 C C . GLN A 1 206 ? 21.126 -10.084 -44.276 1.00 47.38 206 GLN A C 1
ATOM 1563 O O . GLN A 1 206 ? 20.839 -9.159 -45.028 1.00 47.38 206 GLN A O 1
ATOM 1568 N N . LYS A 1 207 ? 20.192 -10.811 -43.637 1.00 45.38 207 LYS A N 1
ATOM 1569 C CA . LYS A 1 207 ? 18.744 -10.523 -43.650 1.00 45.38 207 LYS A CA 1
ATOM 1570 C C . LYS A 1 207 ? 18.414 -9.131 -43.087 1.00 45.38 207 LYS A C 1
ATOM 1572 O O . LYS A 1 207 ? 17.557 -8.451 -43.645 1.00 45.38 207 LYS A O 1
ATOM 1577 N N . TYR A 1 208 ? 19.126 -8.687 -42.048 1.00 43.53 208 TYR A N 1
ATOM 1578 C CA . TYR A 1 208 ? 19.039 -7.323 -41.496 1.00 43.53 208 TYR A CA 1
ATOM 1579 C C . TYR A 1 208 ? 19.701 -6.268 -42.409 1.00 43.53 208 TYR A C 1
ATOM 1581 O O . TYR A 1 208 ? 19.241 -5.133 -42.492 1.00 43.53 208 TYR A O 1
ATOM 1589 N N . LEU A 1 209 ? 20.733 -6.647 -43.168 1.00 46.38 209 LEU A N 1
ATOM 1590 C CA . LEU A 1 209 ? 21.371 -5.823 -44.207 1.00 46.38 209 LEU A CA 1
ATOM 1591 C C . LEU A 1 209 ? 20.635 -5.787 -45.551 1.00 46.38 209 LEU A C 1
ATOM 1593 O O . LEU A 1 209 ? 21.005 -4.987 -46.411 1.00 46.38 209 LEU A O 1
ATOM 1597 N N . VAL A 1 210 ? 19.587 -6.585 -45.773 1.00 44.09 210 VAL A N 1
ATOM 1598 C CA . VAL A 1 210 ? 18.732 -6.418 -46.967 1.00 44.09 210 VAL A CA 1
ATOM 1599 C C . VAL A 1 210 ? 17.997 -5.062 -46.931 1.00 44.09 210 VAL A C 1
ATOM 1601 O O . VAL A 1 210 ? 17.636 -4.537 -47.981 1.00 44.09 210 VAL A O 1
ATOM 1604 N N . ASP A 1 211 ? 17.914 -4.402 -45.767 1.00 49.38 211 ASP A N 1
ATOM 1605 C CA . ASP A 1 211 ? 17.520 -2.986 -45.631 1.00 49.38 211 ASP A CA 1
ATOM 1606 C C . ASP A 1 211 ? 18.629 -1.982 -46.050 1.00 49.38 211 ASP A C 1
ATOM 1608 O O . ASP A 1 211 ? 18.433 -0.763 -46.007 1.00 49.38 211 ASP A O 1
ATOM 1612 N N . SER A 1 212 ? 19.792 -2.447 -46.533 1.00 54.56 212 SER A N 1
ATOM 1613 C CA . SER A 1 212 ? 20.912 -1.592 -46.963 1.00 54.56 212 SER A CA 1
ATOM 1614 C C . SER A 1 212 ? 20.545 -0.635 -48.091 1.00 54.56 212 SER A C 1
ATOM 1616 O O . SER A 1 212 ? 21.036 0.485 -48.094 1.00 54.56 212 SER A O 1
ATOM 1618 N N . ALA A 1 213 ? 19.645 -0.985 -49.013 1.00 58.31 213 ALA A N 1
ATOM 1619 C CA . ALA A 1 213 ? 19.215 -0.041 -50.046 1.00 58.31 213 ALA A CA 1
ATOM 1620 C C . ALA A 1 213 ? 18.551 1.209 -49.439 1.00 58.31 213 ALA A C 1
ATOM 1622 O O . ALA A 1 213 ? 18.797 2.319 -49.908 1.00 58.31 213 ALA A O 1
ATOM 1623 N N . ALA A 1 214 ? 17.755 1.052 -48.375 1.00 57.56 214 ALA A N 1
ATOM 1624 C CA . ALA A 1 214 ? 17.123 2.166 -47.673 1.00 57.56 214 ALA A CA 1
ATOM 1625 C C . ALA A 1 214 ? 18.150 2.956 -46.848 1.00 57.56 214 ALA A C 1
ATOM 1627 O O . ALA A 1 214 ? 18.189 4.182 -46.922 1.00 57.56 214 ALA A O 1
ATOM 1628 N N . VAL A 1 215 ? 19.052 2.270 -46.145 1.00 61.09 215 VAL A N 1
ATOM 1629 C CA . VAL A 1 215 ? 20.099 2.908 -45.331 1.00 61.09 215 VAL A CA 1
ATOM 1630 C C . VAL A 1 215 ? 21.139 3.638 -46.197 1.00 61.09 215 VAL A C 1
ATOM 1632 O O . VAL A 1 215 ? 21.448 4.798 -45.932 1.00 61.09 215 VAL A O 1
ATOM 1635 N N . PHE A 1 216 ? 21.617 3.041 -47.294 1.00 65.94 216 PHE A N 1
ATOM 1636 C CA . PHE A 1 216 ? 22.470 3.714 -48.284 1.00 65.94 216 PHE A CA 1
ATOM 1637 C C . PHE A 1 216 ? 21.746 4.885 -48.944 1.00 65.94 216 PHE A C 1
ATOM 1639 O O . PHE A 1 216 ? 22.354 5.932 -49.159 1.00 65.94 216 PHE A O 1
ATOM 1646 N N . ARG A 1 217 ? 20.444 4.753 -49.230 1.00 68.62 217 ARG A N 1
ATOM 1647 C CA . ARG A 1 217 ? 19.629 5.863 -49.738 1.00 68.62 217 ARG A CA 1
ATOM 1648 C C . ARG A 1 217 ? 19.515 6.989 -48.713 1.00 68.62 217 ARG A C 1
ATOM 1650 O O . ARG A 1 217 ? 19.599 8.147 -49.102 1.00 68.62 217 ARG A O 1
ATOM 1657 N N . MET A 1 218 ? 19.378 6.675 -47.429 1.00 69.00 218 MET A N 1
ATOM 1658 C CA . MET A 1 218 ? 19.360 7.654 -46.341 1.00 69.00 218 MET A CA 1
ATOM 1659 C C . MET A 1 218 ? 20.706 8.390 -46.232 1.00 69.00 218 MET A C 1
ATOM 1661 O O . MET A 1 218 ? 20.721 9.618 -46.288 1.00 69.00 218 MET A O 1
ATOM 1665 N N . TYR A 1 219 ? 21.835 7.672 -46.213 1.00 65.94 219 TYR A N 1
ATOM 1666 C CA . TYR A 1 219 ? 23.169 8.288 -46.216 1.00 65.94 219 TYR A CA 1
ATOM 1667 C C . TYR A 1 219 ? 23.446 9.118 -47.479 1.00 65.94 219 TYR A C 1
ATOM 1669 O O . TYR A 1 219 ? 24.020 10.204 -47.389 1.00 65.94 219 TYR A O 1
ATOM 1677 N N . ALA A 1 220 ? 23.009 8.655 -48.655 1.00 71.69 220 ALA A N 1
ATOM 1678 C CA . ALA A 1 220 ? 23.136 9.402 -49.905 1.00 71.69 220 ALA A CA 1
ATOM 1679 C C . ALA A 1 220 ? 22.309 10.699 -49.887 1.00 71.69 220 ALA A C 1
ATOM 1681 O O . ALA A 1 220 ? 22.795 11.744 -50.324 1.00 71.69 220 ALA A O 1
ATOM 1682 N N . LEU A 1 221 ? 21.088 10.657 -49.340 1.00 70.62 221 LEU A N 1
ATOM 1683 C CA . LEU A 1 221 ? 20.253 11.845 -49.154 1.00 70.62 221 LEU A CA 1
ATOM 1684 C C . LEU A 1 221 ? 20.882 12.815 -48.138 1.00 70.62 221 LEU A C 1
ATOM 1686 O O . LEU A 1 221 ? 20.871 14.022 -48.368 1.00 70.62 221 LEU A O 1
ATOM 1690 N N . GLU A 1 222 ? 21.488 12.327 -47.054 1.00 72.81 222 GLU A N 1
ATOM 1691 C CA . GLU A 1 222 ? 22.154 13.193 -46.070 1.00 72.81 222 GLU A CA 1
ATOM 1692 C C . GLU A 1 222 ? 23.384 13.892 -46.675 1.00 72.81 222 GLU A C 1
ATOM 1694 O O . GLU A 1 222 ? 23.579 15.096 -46.484 1.00 72.81 222 GLU A O 1
ATOM 1699 N N . ALA A 1 223 ? 24.168 13.182 -47.493 1.00 72.00 223 ALA A N 1
ATOM 1700 C CA . ALA A 1 223 ? 25.278 13.767 -48.245 1.00 72.00 223 ALA A CA 1
ATOM 1701 C C . ALA A 1 223 ? 24.802 14.825 -49.262 1.00 72.00 223 ALA A C 1
ATOM 1703 O O . ALA A 1 223 ? 25.421 15.886 -49.400 1.00 72.00 223 ALA A O 1
ATOM 1704 N N . GLU A 1 224 ? 23.677 14.581 -49.945 1.00 81.19 224 GLU A N 1
ATOM 1705 C CA . GLU A 1 224 ? 23.053 15.563 -50.839 1.00 81.19 224 GLU A CA 1
ATOM 1706 C C . GLU A 1 224 ? 22.588 16.809 -50.069 1.00 81.19 224 GLU A C 1
ATOM 1708 O O . GLU A 1 224 ? 22.841 17.935 -50.511 1.00 81.19 224 GLU A O 1
ATOM 1713 N N . ARG A 1 225 ? 21.972 16.631 -48.892 1.00 74.94 225 ARG A N 1
ATOM 1714 C CA . ARG A 1 225 ? 21.534 17.731 -48.021 1.00 74.94 225 ARG A CA 1
ATOM 1715 C C . ARG A 1 225 ? 22.704 18.631 -47.627 1.00 74.94 225 ARG A C 1
ATOM 1717 O O . ARG A 1 225 ? 22.633 19.840 -47.839 1.00 74.94 225 ARG A O 1
ATOM 1724 N N . GLN A 1 226 ? 23.803 18.049 -47.146 1.00 76.31 226 GLN A N 1
ATOM 1725 C CA . GLN A 1 226 ? 25.006 18.793 -46.748 1.00 76.31 226 GLN A CA 1
ATOM 1726 C C . GLN A 1 226 ? 25.667 19.520 -47.930 1.00 76.31 226 GLN A C 1
ATOM 1728 O O . GLN A 1 226 ? 26.176 20.635 -47.785 1.00 76.31 226 GLN A O 1
ATOM 1733 N N . SER A 1 227 ? 25.657 18.910 -49.119 1.00 79.44 227 SER A N 1
ATOM 1734 C CA . SER A 1 227 ? 26.149 19.549 -50.344 1.00 79.44 227 SER A CA 1
ATOM 1735 C C . SER A 1 227 ? 25.307 20.775 -50.716 1.00 79.44 227 SER A C 1
ATOM 1737 O O . SER A 1 227 ? 25.853 21.843 -51.002 1.00 79.44 227 SER A O 1
ATOM 1739 N N . LEU A 1 228 ? 23.978 20.665 -50.642 1.00 71.31 228 LEU A N 1
ATOM 1740 C CA . LEU A 1 228 ? 23.056 21.770 -50.918 1.00 71.31 228 LEU A CA 1
ATOM 1741 C C . LEU A 1 228 ? 23.146 22.888 -49.877 1.00 71.31 228 LEU A C 1
ATOM 1743 O O . LEU A 1 228 ? 23.101 24.056 -50.250 1.00 71.31 228 LEU A O 1
ATOM 1747 N N . GLU A 1 229 ? 23.328 22.567 -48.597 1.00 74.81 229 GLU A N 1
ATOM 1748 C CA . GLU A 1 229 ? 23.569 23.569 -47.550 1.00 74.81 229 GLU A CA 1
ATOM 1749 C C . GLU A 1 229 ? 24.828 24.398 -47.853 1.00 74.81 229 GLU A C 1
ATOM 1751 O O . GLU A 1 229 ? 24.782 25.629 -47.806 1.00 74.81 229 GLU A O 1
ATOM 1756 N N . LYS A 1 230 ? 25.921 23.752 -48.287 1.00 77.56 230 LYS A N 1
ATOM 1757 C CA . LYS A 1 230 ? 27.135 24.454 -48.743 1.00 77.56 230 LYS A CA 1
ATOM 1758 C C . LYS A 1 230 ? 26.897 25.286 -50.005 1.00 77.56 230 LYS A C 1
ATOM 1760 O O . LYS A 1 230 ? 27.438 26.385 -50.127 1.00 77.56 230 LYS A O 1
ATOM 1765 N N . GLN A 1 231 ? 26.095 24.796 -50.953 1.00 74.94 231 GLN A N 1
ATOM 1766 C CA . GLN A 1 231 ? 25.726 25.572 -52.142 1.00 74.94 231 GLN A CA 1
ATOM 1767 C C . GLN A 1 231 ? 24.899 26.807 -51.778 1.00 74.94 231 GLN A C 1
ATOM 1769 O O . GLN A 1 231 ? 25.162 27.884 -52.307 1.00 74.94 231 GLN A O 1
ATOM 1774 N N . LEU A 1 232 ? 23.939 26.672 -50.861 1.00 71.38 232 LEU A N 1
ATOM 1775 C CA . LEU A 1 232 ? 23.148 27.784 -50.348 1.00 71.38 232 LEU A CA 1
ATOM 1776 C C . LEU A 1 232 ? 24.039 28.810 -49.645 1.00 71.38 232 LEU A C 1
ATOM 1778 O O . LEU A 1 232 ? 23.916 29.999 -49.921 1.00 71.38 232 LEU A O 1
ATOM 1782 N N . GLU A 1 233 ? 24.983 28.367 -48.812 1.00 74.06 233 GLU A N 1
ATOM 1783 C CA . GLU A 1 233 ? 25.951 29.256 -48.166 1.00 74.06 233 GLU A CA 1
ATOM 1784 C C . GLU A 1 233 ? 26.803 30.011 -49.199 1.00 74.06 233 GLU A C 1
ATOM 1786 O O . GLU A 1 233 ? 26.994 31.220 -49.080 1.00 74.06 233 GLU A O 1
ATOM 1791 N N . ASN A 1 234 ? 27.264 29.339 -50.257 1.00 75.19 234 ASN A N 1
ATOM 1792 C CA . ASN A 1 234 ? 28.022 29.976 -51.334 1.00 75.19 234 ASN A CA 1
ATOM 1793 C C . ASN A 1 234 ? 27.185 30.969 -52.149 1.00 75.19 234 ASN A C 1
ATOM 1795 O O . ASN A 1 234 ? 27.680 32.051 -52.460 1.00 75.19 234 ASN A O 1
ATOM 1799 N N . VAL A 1 235 ? 25.925 30.648 -52.461 1.00 68.44 235 VAL A N 1
ATOM 1800 C CA . VAL A 1 235 ? 25.003 31.580 -53.130 1.00 68.44 235 VAL A CA 1
ATOM 1801 C C . VAL A 1 235 ? 24.766 32.798 -52.248 1.00 68.44 235 VAL A C 1
ATOM 1803 O O . VAL A 1 235 ? 24.911 33.917 -52.721 1.00 68.44 235 VAL A O 1
ATOM 1806 N N . LEU A 1 236 ? 24.495 32.607 -50.955 1.00 67.50 236 LEU A N 1
ATOM 1807 C CA . LEU A 1 236 ? 24.321 33.706 -50.005 1.00 67.50 236 LEU A CA 1
ATOM 1808 C C . LEU A 1 236 ? 25.603 34.537 -49.841 1.00 67.50 236 LEU A C 1
ATOM 1810 O O . LEU A 1 236 ? 25.527 35.757 -49.726 1.00 67.50 236 LEU A O 1
ATOM 1814 N N . ARG A 1 237 ? 26.790 33.921 -49.897 1.00 70.69 237 ARG A N 1
ATOM 1815 C CA . ARG A 1 237 ? 28.073 34.643 -49.930 1.00 70.69 237 ARG A CA 1
ATOM 1816 C C . ARG A 1 237 ? 28.252 35.445 -51.220 1.00 70.69 237 ARG A C 1
ATOM 1818 O O . ARG A 1 237 ? 28.701 36.584 -51.150 1.00 70.69 237 ARG A O 1
ATOM 1825 N N . GLN A 1 238 ? 27.888 34.900 -52.380 1.00 66.50 238 GLN A N 1
ATOM 1826 C CA . GLN A 1 238 ? 27.921 35.630 -53.654 1.00 66.50 238 GLN A CA 1
ATOM 1827 C C . GLN A 1 238 ? 26.905 36.780 -53.672 1.00 66.50 238 GLN A C 1
ATOM 1829 O O . GLN A 1 238 ? 27.258 37.894 -54.050 1.00 66.50 238 GLN A O 1
ATOM 1834 N N . CYS A 1 239 ? 25.696 36.558 -53.154 1.00 60.75 239 CYS A N 1
ATOM 1835 C CA . CYS A 1 239 ? 24.712 37.603 -52.874 1.00 60.75 239 CYS A CA 1
ATOM 1836 C C . CYS A 1 239 ? 25.283 38.700 -51.960 1.00 60.75 239 CYS A C 1
ATOM 1838 O O . CYS A 1 239 ? 25.106 39.884 -52.225 1.00 60.75 239 CYS A O 1
ATOM 1840 N N . ALA A 1 240 ? 26.005 38.324 -50.899 1.00 55.94 240 ALA A N 1
ATOM 1841 C CA . ALA A 1 240 ? 26.633 39.263 -49.968 1.00 55.94 240 ALA A CA 1
ATOM 1842 C C . ALA A 1 240 ? 27.820 40.032 -50.584 1.00 55.94 240 ALA A C 1
ATOM 1844 O O . ALA A 1 240 ? 28.120 41.143 -50.155 1.00 55.94 240 ALA A O 1
ATOM 1845 N N . LEU A 1 241 ? 28.488 39.486 -51.605 1.00 53.47 241 LEU A N 1
ATOM 1846 C CA . LEU A 1 241 ? 29.495 40.216 -52.386 1.00 53.47 241 LEU A CA 1
ATOM 1847 C C . LEU A 1 241 ? 28.853 41.248 -53.326 1.00 53.47 241 LEU A C 1
ATOM 1849 O O . LEU A 1 241 ? 29.437 42.312 -53.531 1.00 53.47 241 LEU A O 1
ATOM 1853 N N . VAL A 1 242 ? 27.644 40.973 -53.830 1.00 51.31 242 VAL A N 1
ATOM 1854 C CA . VAL A 1 242 ? 26.801 41.954 -54.541 1.00 51.31 242 VAL A CA 1
ATOM 1855 C C . VAL A 1 242 ? 26.252 43.017 -53.570 1.00 51.31 242 VAL A C 1
ATOM 1857 O O . VAL A 1 242 ? 26.116 44.182 -53.934 1.00 51.31 242 VAL A O 1
ATOM 1860 N N . ALA A 1 243 ? 26.027 42.658 -52.303 1.00 46.31 243 ALA A N 1
ATOM 1861 C CA . ALA A 1 243 ? 25.524 43.534 -51.248 1.00 46.31 243 ALA A CA 1
ATOM 1862 C C . ALA A 1 243 ? 26.591 43.849 -50.176 1.00 46.31 243 ALA A C 1
ATOM 1864 O O . ALA A 1 243 ? 26.517 43.383 -49.039 1.00 46.31 243 ALA A O 1
ATOM 1865 N N . ARG A 1 244 ? 27.587 44.694 -50.478 1.00 35.41 244 ARG A N 1
ATOM 1866 C CA . ARG A 1 244 ? 28.431 45.283 -49.417 1.00 35.41 244 ARG A CA 1
ATOM 1867 C C . ARG A 1 244 ? 27.600 46.209 -48.510 1.00 35.41 244 ARG A C 1
ATOM 1869 O O . ARG A 1 244 ? 27.509 47.401 -48.789 1.00 35.41 244 ARG A O 1
ATOM 1876 N N . LYS A 1 245 ? 27.087 45.679 -47.391 1.00 29.80 245 LYS A N 1
ATOM 1877 C CA . LYS A 1 245 ? 27.334 46.110 -45.986 1.00 29.80 245 LYS A CA 1
ATOM 1878 C C . LYS A 1 245 ? 26.522 45.240 -44.982 1.00 29.80 245 LYS A C 1
ATOM 1880 O O . LYS A 1 245 ? 25.591 44.564 -45.396 1.00 29.80 245 LYS A O 1
ATOM 1885 N N . PRO A 1 246 ? 26.935 45.152 -43.697 1.00 40.09 246 PRO A N 1
ATOM 1886 C CA . PRO A 1 246 ? 27.175 43.884 -42.984 1.00 40.09 246 PRO A CA 1
ATOM 1887 C C . PRO A 1 246 ? 26.077 43.472 -41.983 1.00 40.09 246 PRO A C 1
ATOM 1889 O O . PRO A 1 246 ? 25.360 44.334 -41.489 1.00 40.09 246 PRO A O 1
ATOM 1892 N N . THR A 1 247 ? 26.043 42.193 -41.560 1.00 30.81 247 THR A N 1
ATOM 1893 C CA . THR A 1 247 ? 26.140 41.767 -40.134 1.00 30.81 247 THR A CA 1
ATOM 1894 C C . THR A 1 247 ? 26.123 40.238 -39.914 1.00 30.81 247 THR A C 1
ATOM 1896 O O . THR A 1 247 ? 25.622 39.462 -40.717 1.00 30.81 247 THR A O 1
ATOM 1899 N N . ARG A 1 248 ? 26.761 39.854 -38.796 1.00 41.84 248 ARG A N 1
ATOM 1900 C CA . ARG A 1 248 ? 27.033 38.534 -38.178 1.00 41.84 248 ARG A CA 1
ATOM 1901 C C . ARG A 1 248 ? 25.827 37.587 -38.013 1.00 41.84 248 ARG A C 1
ATOM 1903 O O . ARG A 1 248 ? 24.774 38.025 -37.572 1.00 41.84 248 ARG A O 1
ATOM 1910 N N . GLY A 1 249 ? 26.071 36.270 -38.106 1.00 30.98 249 GLY A N 1
ATOM 1911 C CA . GLY A 1 249 ? 25.150 35.242 -37.591 1.00 30.98 249 GLY A CA 1
ATOM 1912 C C . GLY A 1 249 ? 25.684 33.799 -37.601 1.00 30.98 249 GLY A C 1
ATOM 1913 O O . GLY A 1 249 ? 25.634 33.138 -38.622 1.00 30.98 249 GLY A O 1
ATOM 1914 N N . LYS A 1 250 ? 26.208 33.378 -36.440 1.00 32.53 250 LYS A N 1
ATOM 1915 C CA . LYS A 1 250 ? 26.472 32.040 -35.848 1.00 32.53 250 LYS A CA 1
ATOM 1916 C C . LYS A 1 250 ? 26.555 30.758 -36.714 1.00 32.53 250 LYS A C 1
ATOM 1918 O O . LYS A 1 250 ? 25.626 30.354 -37.397 1.00 32.53 250 LYS A O 1
ATOM 1923 N N . ARG A 1 251 ? 27.665 30.043 -36.484 1.00 37.91 251 ARG A N 1
ATOM 1924 C CA . ARG A 1 251 ? 27.989 28.659 -36.872 1.00 37.91 251 ARG A CA 1
ATOM 1925 C C . ARG A 1 251 ? 27.276 27.680 -35.924 1.00 37.91 251 ARG A C 1
ATOM 1927 O O . ARG A 1 251 ? 27.384 27.862 -34.713 1.00 37.91 251 ARG A O 1
ATOM 1934 N N . ALA A 1 252 ? 26.612 26.651 -36.448 1.00 29.88 252 ALA A N 1
ATOM 1935 C CA . ALA A 1 252 ? 26.129 25.513 -35.663 1.00 29.88 252 ALA A CA 1
ATOM 1936 C C . ALA A 1 252 ? 26.937 24.261 -36.033 1.00 29.88 252 ALA A C 1
ATOM 1938 O O . ALA A 1 252 ? 27.115 23.949 -37.208 1.00 29.88 252 ALA A O 1
ATOM 1939 N N . VAL A 1 253 ? 27.470 23.602 -35.007 1.00 35.41 253 VAL A N 1
ATOM 1940 C CA . VAL A 1 253 ? 28.126 22.293 -35.053 1.00 35.41 253 VAL A CA 1
ATOM 1941 C C . VAL A 1 253 ? 27.071 21.268 -34.653 1.00 35.41 253 VAL A C 1
ATOM 1943 O O . VAL A 1 253 ? 26.399 21.473 -33.646 1.00 35.41 253 VAL A O 1
ATOM 1946 N N . LEU A 1 254 ? 26.944 20.173 -35.400 1.00 30.89 254 LEU A N 1
ATOM 1947 C CA . LEU A 1 254 ? 26.259 18.970 -34.934 1.00 30.89 254 LEU A CA 1
ATOM 1948 C C . LEU A 1 254 ? 27.208 17.786 -35.110 1.00 30.89 254 LEU A C 1
ATOM 1950 O O . LEU A 1 254 ? 27.594 17.438 -36.225 1.00 30.89 254 LEU A O 1
ATOM 1954 N N . ALA A 1 255 ? 27.618 17.241 -33.969 1.00 33.38 255 ALA A N 1
ATOM 1955 C CA . ALA A 1 255 ? 28.274 15.956 -33.819 1.00 33.38 255 ALA A CA 1
ATOM 1956 C C . ALA A 1 255 ? 27.206 14.908 -33.468 1.00 33.38 255 ALA A C 1
ATOM 1958 O O . ALA A 1 255 ? 26.249 15.227 -32.765 1.00 33.38 255 ALA A O 1
ATOM 1959 N N . GLY A 1 256 ? 27.388 13.672 -33.930 1.00 28.16 256 GLY A N 1
ATOM 1960 C CA . GLY A 1 256 ? 26.590 12.519 -33.515 1.00 28.16 256 GLY A CA 1
ATOM 1961 C C . GLY A 1 256 ? 26.988 11.261 -34.288 1.00 28.16 256 GLY A C 1
ATOM 1962 O O . GLY A 1 256 ? 26.911 11.249 -35.516 1.00 28.16 256 GLY A O 1
ATOM 1963 N N . SER A 1 257 ? 27.447 10.231 -33.573 1.00 29.73 257 SER A N 1
ATOM 1964 C CA . SER A 1 257 ? 27.664 8.874 -34.100 1.00 29.73 257 SER A CA 1
ATOM 1965 C C . SER A 1 257 ? 26.325 8.218 -34.477 1.00 29.73 257 SER A C 1
ATOM 1967 O O . SER A 1 257 ? 25.323 8.501 -33.818 1.00 29.73 257 SER A O 1
ATOM 1969 N N . PRO A 1 258 ? 26.261 7.341 -35.497 1.00 35.97 258 PRO A N 1
ATOM 1970 C CA . PRO A 1 258 ? 25.004 6.722 -35.899 1.00 35.97 258 PRO A CA 1
ATOM 1971 C C . PRO A 1 258 ? 24.677 5.501 -35.027 1.00 35.97 258 PRO A C 1
ATOM 1973 O O . PRO A 1 258 ? 25.407 4.513 -35.041 1.00 35.97 258 PRO A O 1
ATOM 1976 N N . ALA A 1 259 ? 23.559 5.580 -34.301 1.00 33.75 259 ALA A N 1
ATOM 1977 C CA . ALA A 1 259 ? 22.898 4.455 -33.641 1.00 33.75 259 ALA A CA 1
ATOM 1978 C C . ALA A 1 259 ? 21.941 3.728 -34.609 1.00 33.75 259 ALA A C 1
ATOM 1980 O O . ALA A 1 259 ? 21.467 4.311 -35.588 1.00 33.75 259 ALA A O 1
ATOM 1981 N N . ALA A 1 260 ? 21.678 2.450 -34.328 1.00 38.44 260 ALA A N 1
ATOM 1982 C CA . ALA A 1 260 ? 20.836 1.549 -35.113 1.00 38.44 260 ALA A CA 1
ATOM 1983 C C . ALA A 1 260 ? 19.375 2.041 -35.214 1.00 38.44 260 ALA A C 1
ATOM 1985 O O . ALA A 1 260 ? 18.790 2.480 -34.228 1.00 38.44 260 ALA A O 1
ATOM 1986 N N . ILE A 1 261 ? 18.777 1.960 -36.410 1.00 37.81 261 ILE A N 1
ATOM 1987 C CA . ILE A 1 261 ? 17.418 2.449 -36.701 1.00 37.81 261 ILE A CA 1
ATOM 1988 C C . ILE A 1 261 ? 16.571 1.292 -37.247 1.00 37.81 261 ILE A C 1
ATOM 1990 O O . ILE A 1 261 ? 16.982 0.619 -38.190 1.00 37.81 261 ILE A O 1
ATOM 1994 N N . ASN A 1 262 ? 15.381 1.072 -36.677 1.00 39.22 262 ASN A N 1
ATOM 1995 C CA . ASN A 1 262 ? 14.432 0.038 -37.109 1.00 39.22 262 ASN A CA 1
ATOM 1996 C C . ASN A 1 262 ? 13.689 0.454 -38.406 1.00 39.22 262 ASN A C 1
ATOM 1998 O O . ASN A 1 262 ? 13.485 1.642 -38.664 1.00 39.22 262 ASN A O 1
ATOM 2002 N N . ARG A 1 263 ? 13.233 -0.510 -39.218 1.00 39.72 263 ARG A N 1
ATOM 2003 C CA . ARG A 1 263 ? 12.708 -0.335 -40.592 1.00 39.72 263 ARG A CA 1
ATOM 2004 C C . ARG A 1 263 ? 11.613 0.735 -40.736 1.00 39.72 263 ARG A C 1
ATOM 2006 O O . ARG A 1 263 ? 11.648 1.536 -41.665 1.00 39.72 263 ARG A O 1
ATOM 2013 N N . VAL A 1 264 ? 10.685 0.820 -39.776 1.00 43.03 264 VAL A N 1
ATOM 2014 C CA . VAL A 1 264 ? 9.600 1.830 -39.764 1.00 43.03 264 VAL A CA 1
ATOM 2015 C C . VAL A 1 264 ? 10.131 3.255 -39.527 1.00 43.03 264 VAL A C 1
ATOM 2017 O O . VAL A 1 264 ? 9.597 4.224 -40.067 1.00 43.03 264 VAL A O 1
ATOM 2020 N N . GLN A 1 265 ? 11.213 3.401 -38.758 1.00 50.81 265 GLN A N 1
ATOM 2021 C CA . GLN A 1 265 ? 11.853 4.694 -38.502 1.00 50.81 265 GLN A CA 1
ATOM 2022 C C . GLN A 1 265 ? 12.728 5.141 -39.685 1.00 50.81 265 GLN A C 1
ATOM 2024 O O . GLN A 1 265 ? 12.755 6.335 -39.990 1.00 50.81 265 GLN A O 1
ATOM 2029 N N . VAL A 1 266 ? 13.375 4.210 -40.401 1.00 53.28 266 VAL A N 1
ATOM 2030 C CA . VAL A 1 266 ? 14.222 4.513 -41.575 1.00 53.28 266 VAL A CA 1
ATOM 2031 C C . VAL A 1 266 ? 13.412 5.126 -42.722 1.00 53.28 266 VAL A C 1
ATOM 2033 O O . VAL A 1 266 ? 13.811 6.158 -43.261 1.00 53.28 266 VAL A O 1
ATOM 2036 N N . ASP A 1 267 ? 12.247 4.571 -43.064 1.00 56.34 267 ASP A N 1
ATOM 2037 C CA . ASP A 1 267 ? 11.411 5.109 -44.150 1.00 56.34 267 ASP A CA 1
ATOM 2038 C C . ASP A 1 267 ? 10.845 6.500 -43.821 1.00 56.34 267 ASP A C 1
ATOM 2040 O O . ASP A 1 267 ? 10.796 7.389 -44.678 1.00 56.34 267 ASP A O 1
ATOM 2044 N N . SER A 1 268 ? 10.473 6.731 -42.558 1.00 56.16 268 SER A N 1
ATOM 2045 C CA . SER A 1 268 ? 10.057 8.051 -42.070 1.00 56.16 268 SER A CA 1
ATOM 2046 C C . SER A 1 268 ? 11.198 9.072 -42.167 1.00 56.16 268 SER A C 1
ATOM 2048 O O . SER A 1 268 ? 11.011 10.178 -42.682 1.00 56.16 268 SER A O 1
ATOM 2050 N N . LEU A 1 269 ? 12.414 8.689 -41.764 1.00 59.62 269 LEU A N 1
ATOM 2051 C CA . LEU A 1 269 ? 13.614 9.523 -41.873 1.00 59.62 269 LEU A CA 1
ATOM 2052 C C . LEU A 1 269 ? 13.970 9.847 -43.327 1.00 59.62 269 LEU A C 1
ATOM 2054 O O . LEU A 1 269 ? 14.226 11.009 -43.633 1.00 59.62 269 LEU A O 1
ATOM 2058 N N . ILE A 1 270 ? 13.914 8.869 -44.237 1.00 67.50 270 ILE A N 1
ATOM 2059 C CA . ILE A 1 270 ? 14.139 9.069 -45.679 1.00 67.50 270 ILE A CA 1
ATOM 2060 C C . ILE A 1 270 ? 13.127 10.063 -46.256 1.00 67.50 270 ILE A C 1
ATOM 2062 O O . ILE A 1 270 ? 13.500 10.974 -47.002 1.00 67.50 270 ILE A O 1
ATOM 2066 N N . ASN A 1 271 ? 11.849 9.926 -45.896 1.00 70.38 271 ASN A N 1
ATOM 2067 C CA . ASN A 1 271 ? 10.799 10.837 -46.344 1.00 70.38 271 ASN A CA 1
ATOM 2068 C C . ASN A 1 271 ? 11.024 12.264 -45.823 1.00 70.38 271 ASN A C 1
ATOM 2070 O O . ASN A 1 271 ? 10.945 13.223 -46.599 1.00 70.38 271 ASN A O 1
ATOM 2074 N N . ASN A 1 272 ? 11.377 12.407 -44.544 1.00 68.25 272 ASN A N 1
ATOM 2075 C CA . ASN A 1 272 ? 11.680 13.696 -43.924 1.00 68.25 272 ASN A CA 1
ATOM 2076 C C . ASN A 1 272 ? 12.917 14.363 -44.552 1.00 68.25 272 ASN A C 1
ATOM 2078 O O . ASN A 1 272 ? 12.861 15.548 -44.900 1.00 68.25 272 ASN A O 1
ATOM 2082 N N . LEU A 1 273 ? 13.993 13.606 -44.799 1.00 68.31 273 LEU A N 1
ATOM 2083 C CA . LEU A 1 273 ? 15.181 14.087 -45.517 1.00 68.31 273 LEU A CA 1
ATOM 2084 C C . LEU A 1 273 ? 14.831 14.541 -46.937 1.00 68.31 273 LEU A C 1
ATOM 2086 O O . LEU A 1 273 ? 15.237 15.622 -47.366 1.00 68.31 273 LEU A O 1
ATOM 2090 N N . GLY A 1 274 ? 14.018 13.763 -47.654 1.00 76.44 274 GLY A N 1
ATOM 2091 C CA . GLY A 1 274 ? 13.557 14.111 -48.997 1.00 76.44 274 GLY A CA 1
ATOM 2092 C C . GLY A 1 274 ? 12.756 15.419 -49.034 1.00 76.44 274 GLY A C 1
ATOM 2093 O O . GLY A 1 274 ? 12.915 16.222 -49.958 1.00 76.44 274 GLY A O 1
ATOM 2094 N N . VAL A 1 275 ? 11.922 15.681 -48.021 1.00 75.38 275 VAL A N 1
ATOM 2095 C CA . VAL A 1 275 ? 11.211 16.963 -47.871 1.00 75.38 275 VAL A CA 1
ATOM 2096 C C . VAL A 1 275 ? 12.188 18.110 -47.592 1.00 75.38 275 VAL A C 1
ATOM 2098 O O . VAL A 1 275 ? 12.069 19.170 -48.215 1.00 75.38 275 VAL A O 1
ATOM 2101 N N . ALA A 1 276 ? 13.167 17.909 -46.706 1.00 69.62 276 ALA A N 1
ATOM 2102 C CA . ALA A 1 276 ? 14.174 18.916 -46.371 1.00 69.62 276 ALA A CA 1
ATOM 2103 C C . ALA A 1 276 ? 15.035 19.307 -47.587 1.00 69.62 276 ALA A C 1
ATOM 2105 O O . ALA A 1 276 ? 15.217 20.493 -47.863 1.00 69.62 276 ALA A O 1
ATOM 2106 N N . ILE A 1 277 ? 15.478 18.327 -48.381 1.00 76.94 277 ILE A N 1
ATOM 2107 C CA . ILE A 1 277 ? 16.260 18.541 -49.609 1.00 76.94 277 ILE A CA 1
ATOM 2108 C C . ILE A 1 277 ? 15.464 19.340 -50.648 1.00 76.94 277 ILE A C 1
ATOM 2110 O O . ILE A 1 277 ? 15.993 20.283 -51.241 1.00 76.94 277 ILE A O 1
ATOM 2114 N N . ARG A 1 278 ? 14.173 19.028 -50.850 1.00 84.06 278 ARG A N 1
ATOM 2115 C CA . ARG A 1 278 ? 13.304 19.802 -51.758 1.00 84.06 278 ARG A CA 1
ATOM 2116 C C . ARG A 1 278 ? 13.178 21.264 -51.322 1.00 84.06 278 ARG A C 1
ATOM 2118 O O . ARG A 1 278 ? 13.276 22.154 -52.166 1.00 84.06 278 ARG A O 1
ATOM 2125 N N . LYS A 1 279 ? 13.020 21.518 -50.017 1.00 76.19 279 LYS A N 1
ATOM 2126 C CA . LYS A 1 279 ? 12.990 22.881 -49.458 1.00 76.19 279 LYS A CA 1
ATOM 2127 C C . LYS A 1 279 ? 14.319 23.611 -49.663 1.00 76.19 279 LYS A C 1
ATOM 2129 O O . LYS A 1 279 ? 14.311 24.756 -50.106 1.00 76.19 279 LYS A O 1
ATOM 2134 N N . LEU A 1 280 ? 15.453 22.952 -49.419 1.00 71.12 280 LEU A N 1
ATOM 2135 C CA . LEU A 1 280 ? 16.782 23.534 -49.646 1.00 71.12 280 LEU A CA 1
ATOM 2136 C C . LEU A 1 280 ? 16.996 23.921 -51.115 1.00 71.12 280 LEU A C 1
ATOM 2138 O O . LEU A 1 280 ? 17.402 25.048 -51.388 1.00 71.12 280 LEU A O 1
ATOM 2142 N N . LYS A 1 281 ? 16.643 23.048 -52.070 1.00 83.75 281 LYS A N 1
ATOM 2143 C CA . LYS A 1 281 ? 16.721 23.361 -53.511 1.00 83.75 281 LYS A CA 1
ATOM 2144 C C . LYS A 1 281 ? 15.859 24.572 -53.890 1.00 83.75 281 LYS A C 1
ATOM 2146 O O . LYS A 1 281 ? 16.322 25.445 -54.624 1.00 83.75 281 LYS A O 1
ATOM 2151 N N . ALA A 1 282 ? 14.635 24.662 -53.364 1.00 78.81 282 ALA A N 1
ATOM 2152 C CA . ALA A 1 282 ? 13.744 25.800 -53.603 1.00 78.81 282 ALA A CA 1
ATOM 2153 C C . ALA A 1 282 ? 14.287 27.111 -53.005 1.00 78.81 282 ALA A C 1
ATOM 2155 O O . ALA A 1 282 ? 14.224 28.161 -53.652 1.00 78.81 282 ALA A O 1
ATOM 2156 N N . ASN A 1 283 ? 14.876 27.050 -51.807 1.00 71.19 283 ASN A N 1
ATOM 2157 C CA . ASN A 1 283 ? 15.510 28.197 -51.157 1.00 71.19 283 ASN A CA 1
ATOM 2158 C C . ASN A 1 283 ? 16.736 28.684 -51.936 1.00 71.19 283 ASN A C 1
ATOM 2160 O O . ASN A 1 283 ? 16.889 29.887 -52.124 1.00 71.19 283 ASN A O 1
ATOM 2164 N N . ILE A 1 284 ? 17.565 27.772 -52.455 1.00 69.75 284 ILE A N 1
ATOM 2165 C CA . ILE A 1 284 ? 18.706 28.113 -53.320 1.00 69.75 284 ILE A CA 1
ATOM 2166 C C . ILE A 1 284 ? 18.229 28.824 -54.588 1.00 69.75 284 ILE A C 1
ATOM 2168 O O . ILE A 1 284 ? 18.775 29.867 -54.941 1.00 69.75 284 ILE A O 1
ATOM 2172 N N . LEU A 1 285 ? 17.198 28.302 -55.261 1.00 75.94 285 LEU A N 1
ATOM 2173 C CA . LEU A 1 285 ? 16.653 28.916 -56.476 1.00 75.94 285 LEU A CA 1
ATOM 2174 C C . LEU A 1 285 ? 16.071 30.311 -56.200 1.00 75.94 285 LEU A C 1
ATOM 2176 O O . LEU A 1 285 ? 16.267 31.239 -56.984 1.00 75.94 285 LEU A O 1
ATOM 2180 N N . SER A 1 286 ? 15.378 30.461 -55.072 1.00 72.62 286 SER A N 1
ATOM 2181 C CA . SER A 1 286 ? 14.805 31.739 -54.641 1.00 72.62 286 SER A CA 1
ATOM 2182 C C . SER A 1 286 ? 15.895 32.750 -54.282 1.00 72.62 286 SER A C 1
ATOM 2184 O O . SER A 1 286 ? 15.818 33.897 -54.710 1.00 72.62 286 SER A O 1
ATOM 2186 N N . ALA A 1 287 ? 16.945 32.320 -53.574 1.00 64.12 287 ALA A N 1
ATOM 2187 C CA . ALA A 1 287 ? 18.098 33.154 -53.242 1.00 64.12 287 ALA A CA 1
ATOM 2188 C C . ALA A 1 287 ? 18.853 33.603 -54.502 1.00 64.12 287 ALA A C 1
ATOM 2190 O O . ALA A 1 287 ? 19.148 34.784 -54.652 1.00 64.12 287 ALA A O 1
ATOM 2191 N N . LYS A 1 288 ? 19.087 32.696 -55.458 1.00 70.31 288 LYS A N 1
ATOM 2192 C CA . LYS A 1 288 ? 19.689 33.027 -56.758 1.00 70.31 288 LYS A CA 1
ATOM 2193 C C . LYS A 1 288 ? 18.879 34.078 -57.524 1.00 70.31 288 LYS A C 1
ATOM 2195 O O . LYS A 1 288 ? 19.439 35.096 -57.928 1.00 70.31 288 LYS A O 1
ATOM 2200 N N . LYS A 1 289 ? 17.555 33.887 -57.633 1.00 72.75 289 LYS A N 1
ATOM 2201 C CA . LYS A 1 289 ? 16.639 34.861 -58.256 1.00 72.75 289 LYS A CA 1
ATOM 2202 C C . LYS A 1 289 ? 16.659 36.217 -57.553 1.00 72.75 289 LYS A C 1
ATOM 2204 O O . LYS A 1 289 ? 16.744 37.237 -58.227 1.00 72.75 289 LYS A O 1
ATOM 2209 N N . ALA A 1 290 ? 16.605 36.233 -56.221 1.00 64.38 290 ALA A N 1
ATOM 2210 C CA . ALA A 1 290 ? 16.630 37.466 -55.435 1.00 64.38 290 ALA A CA 1
ATOM 2211 C C . ALA A 1 290 ? 17.938 38.257 -55.615 1.00 64.38 290 ALA A C 1
ATOM 2213 O O . ALA A 1 290 ? 17.933 39.480 -55.518 1.00 64.38 290 ALA A O 1
ATOM 2214 N N . CYS A 1 291 ? 19.040 37.570 -55.916 1.00 64.06 291 CYS A N 1
ATOM 2215 C CA . CYS A 1 291 ? 20.353 38.180 -56.115 1.00 64.06 291 CYS A CA 1
ATOM 2216 C C . CYS A 1 291 ? 20.727 38.416 -57.584 1.00 64.06 291 CYS A C 1
ATOM 2218 O O . CYS A 1 291 ? 21.855 38.82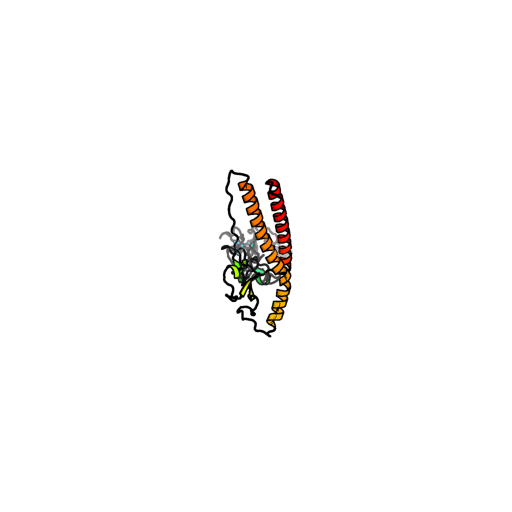4 -57.852 1.00 64.06 291 CYS A O 1
ATOM 2220 N N . GLY A 1 292 ? 19.824 38.145 -58.535 1.00 64.31 292 GLY A N 1
ATOM 2221 C CA . GLY A 1 292 ? 20.092 38.310 -59.969 1.00 64.31 292 GLY A CA 1
ATOM 2222 C C . GLY A 1 292 ? 21.166 37.364 -60.524 1.00 64.31 292 GLY A C 1
ATOM 2223 O O . GLY A 1 292 ? 21.739 37.637 -61.575 1.00 64.31 292 GLY A O 1
ATOM 2224 N N . LEU A 1 293 ? 21.452 36.268 -59.820 1.00 60.19 293 LEU A N 1
ATOM 2225 C CA . LEU A 1 293 ? 22.387 35.231 -60.246 1.00 60.19 293 LEU A CA 1
ATOM 2226 C C . LEU A 1 293 ? 21.579 34.189 -61.031 1.00 60.19 293 LEU A C 1
ATOM 2228 O O . LEU A 1 293 ? 20.755 33.493 -60.437 1.00 60.19 293 LEU A O 1
ATOM 2232 N N . ALA A 1 294 ? 21.756 34.129 -62.354 1.00 56.47 294 ALA A N 1
ATOM 2233 C CA . ALA A 1 294 ? 21.136 33.098 -63.194 1.00 56.47 294 ALA A CA 1
ATOM 2234 C C . ALA A 1 294 ? 21.682 31.697 -62.858 1.00 56.47 294 ALA A C 1
ATOM 2236 O O . ALA A 1 294 ? 22.912 31.563 -62.657 1.00 56.47 294 ALA A O 1
#

Radius of gyration: 47.67 Å; Cα contacts (8 Å, |Δi|>4): 399; chains: 1; bounding box: 100×67×136 Å

pLDDT: mean 79.83, std 19.8, range [28.16, 98.25]

Foldseek 3Di:
DPPVVVCCVVCVVVVQDADFCQVVVVDPQAPQFDWAGDRNGIDGPAGHAQWHQPDPVSRHTAGDQCQVVVVDPQAPQFDWAGDGRGIDRPAGHAQWHAPDPVSPHTAGDQCQVVVVDPQAPQFDWAGDGRGIDRPAGHQQWHQPDPVSRYIDGDQCVVVVVDLAAPPFWDWDDDRRGIWIDGHPQWDDTNHTDGDDPPDPVNVVVVVVCVCVVLVVLLVVLVVLLVVLVVLLVVLVVVLVVLPPDDDDDDDDDDDDDDDDDDPVRSVVSSVVSVVSSVVSVVSSVVSCVVSVND